Protein AF-T1GV47-F1 (afdb_monomer_lite)

Radius of gyration: 23.03 Å; chains: 1; bounding box: 62×72×61 Å

Organism: Megaselia scalaris (NCBI:txid36166)

InterPro domains:
  IPR012981 PIH1, N-terminal [PF08190] (51-205)
  IPR050734 PIH1 family, Kintoun subfamily [PTHR22997] (17-201)

Structure (mmCIF, N/CA/C/O backbone):
data_AF-T1GV47-F1
#
_entry.id   AF-T1GV47-F1
#
loop_
_atom_site.group_PDB
_atom_site.id
_atom_site.type_symbol
_atom_site.label_atom_id
_atom_site.label_alt_id
_atom_site.label_comp_id
_atom_site.label_asym_id
_atom_site.label_entity_id
_atom_site.label_seq_id
_atom_site.pdbx_PDB_ins_code
_atom_site.Cartn_x
_atom_site.Cartn_y
_atom_site.Cartn_z
_atom_site.occupancy
_atom_site.B_iso_or_equiv
_atom_site.auth_seq_id
_atom_site.auth_comp_id
_atom_site.auth_asym_id
_atom_site.auth_atom_id
_atom_site.pdbx_PDB_model_num
ATOM 1 N N . MET A 1 1 ? -17.193 53.916 -23.478 1.00 38.97 1 MET A N 1
ATOM 2 C CA . MET A 1 1 ? -17.727 52.745 -24.204 1.00 38.97 1 MET A CA 1
ATOM 3 C C . MET A 1 1 ? -17.657 51.547 -23.276 1.00 38.97 1 MET A C 1
ATOM 5 O O . MET A 1 1 ? -16.617 50.916 -23.172 1.00 38.97 1 MET A O 1
ATOM 9 N N . SER A 1 2 ? -18.742 51.300 -22.544 1.00 37.06 2 SER A N 1
ATOM 10 C CA . SER A 1 2 ? -18.899 50.119 -21.696 1.00 37.06 2 SER A CA 1
ATOM 11 C C . SER A 1 2 ? -19.444 48.967 -22.535 1.00 37.06 2 SER A C 1
ATOM 13 O O . SER A 1 2 ? -20.451 49.135 -23.223 1.00 37.06 2 SER A O 1
ATOM 15 N N . ARG A 1 3 ? -18.804 47.800 -22.465 1.00 31.83 3 ARG A N 1
ATOM 16 C CA . ARG A 1 3 ? -19.384 46.507 -22.847 1.00 31.83 3 ARG A CA 1
ATOM 17 C C . ARG A 1 3 ? -19.024 45.468 -21.793 1.00 31.83 3 ARG A C 1
ATOM 19 O O . ARG A 1 3 ? -18.041 45.598 -21.078 1.00 31.83 3 ARG A O 1
ATOM 26 N N . ASN A 1 4 ? -19.926 44.513 -21.673 1.00 28.98 4 ASN A N 1
ATOM 27 C CA . ASN A 1 4 ? -20.330 43.809 -20.471 1.00 28.98 4 ASN A CA 1
ATOM 28 C C . ASN A 1 4 ? -20.150 42.291 -20.684 1.00 28.98 4 ASN A C 1
ATOM 30 O O . ASN A 1 4 ? -20.270 41.843 -21.822 1.00 28.98 4 ASN A O 1
ATOM 34 N N . LYS A 1 5 ? -20.023 41.552 -19.570 1.00 36.69 5 LYS A N 1
ATOM 35 C CA . LYS A 1 5 ? -20.315 40.113 -19.350 1.00 36.69 5 LYS A CA 1
ATOM 36 C C . LYS A 1 5 ? -19.391 39.047 -19.967 1.00 36.69 5 LYS A C 1
ATOM 38 O O . LYS A 1 5 ? -19.412 38.832 -21.173 1.00 36.69 5 LYS A O 1
ATOM 43 N N . HIS A 1 6 ? -18.778 38.238 -19.097 1.00 31.30 6 HIS A N 1
ATOM 44 C CA . HIS A 1 6 ? -19.190 36.838 -18.902 1.00 31.30 6 HIS A CA 1
ATOM 45 C C . HIS A 1 6 ? -18.974 36.416 -17.439 1.00 31.30 6 HIS A C 1
ATOM 47 O O . HIS A 1 6 ? -17.922 36.653 -16.851 1.00 31.30 6 HIS A O 1
ATOM 53 N N . SER A 1 7 ? -20.049 35.885 -16.865 1.00 33.94 7 SER A N 1
ATOM 54 C CA . SER A 1 7 ? -20.177 35.193 -15.586 1.00 33.94 7 SER A CA 1
ATOM 55 C C . SER A 1 7 ? -19.752 33.722 -15.708 1.00 33.94 7 SER A C 1
ATOM 57 O O . SER A 1 7 ? -19.562 33.244 -16.820 1.00 33.94 7 SER A O 1
ATOM 59 N N . GLU A 1 8 ? -19.740 33.027 -14.559 1.00 29.84 8 GLU A N 1
ATOM 60 C CA . GLU A 1 8 ? -19.654 31.560 -14.370 1.00 29.84 8 GLU A CA 1
ATOM 61 C C . GLU A 1 8 ? -18.211 31.002 -14.353 1.00 29.84 8 GLU A C 1
ATOM 63 O O . GLU A 1 8 ? -17.376 31.375 -15.158 1.00 29.84 8 GLU A O 1
ATOM 68 N N . ASN A 1 9 ? -17.792 30.123 -13.440 1.00 32.44 9 ASN A N 1
ATOM 69 C CA . ASN A 1 9 ? -18.556 29.234 -12.576 1.00 32.44 9 ASN A CA 1
ATOM 70 C C . ASN A 1 9 ? -17.723 28.864 -11.333 1.00 32.44 9 ASN A C 1
ATOM 72 O O . ASN A 1 9 ? -16.606 28.356 -11.441 1.00 32.44 9 ASN A O 1
ATOM 76 N N . GLN A 1 10 ? -18.275 29.115 -10.145 1.00 42.09 10 GLN A N 1
ATOM 77 C CA . GLN A 1 10 ? -17.785 28.559 -8.886 1.00 42.09 10 GLN A CA 1
ATOM 78 C C . GLN A 1 10 ? -18.092 27.056 -8.885 1.00 42.09 10 GLN A C 1
ATOM 80 O O . GLN A 1 10 ? -19.230 26.669 -8.633 1.00 42.09 10 GLN A O 1
ATOM 85 N N . SER A 1 11 ? -17.105 26.196 -9.151 1.00 32.91 11 SER A N 1
ATOM 86 C CA . SER A 1 11 ? -17.268 24.763 -8.880 1.00 32.91 11 SER A CA 1
ATOM 87 C C . SER A 1 11 ? -16.851 24.476 -7.438 1.00 32.91 11 SER A C 1
ATOM 89 O O . SER A 1 11 ? -15.679 24.435 -7.066 1.00 32.91 11 SER A O 1
ATOM 91 N N . ARG A 1 12 ? -17.878 24.360 -6.594 1.00 33.12 12 ARG A N 1
ATOM 92 C CA . ARG A 1 12 ? -17.811 23.781 -5.256 1.00 33.12 12 ARG A CA 1
ATOM 93 C C . ARG A 1 12 ? -17.311 22.343 -5.386 1.00 33.12 12 ARG A C 1
ATOM 95 O O . ARG A 1 12 ? -18.068 21.465 -5.785 1.00 33.12 12 ARG A O 1
ATOM 102 N N . HIS A 1 13 ? -16.058 22.093 -5.032 1.00 31.62 13 HIS A N 1
ATOM 103 C CA . HIS A 1 13 ? -15.650 20.747 -4.656 1.00 31.62 13 HIS A CA 1
ATOM 104 C C . HIS A 1 13 ? -16.135 20.505 -3.226 1.00 31.62 13 HIS A C 1
ATOM 106 O O . HIS A 1 13 ? -15.488 20.901 -2.256 1.00 31.62 13 HIS A O 1
ATOM 112 N N . GLU A 1 14 ? -17.309 19.886 -3.101 1.00 32.12 14 GLU A N 1
ATOM 113 C CA . GLU A 1 14 ? -17.726 19.218 -1.870 1.00 32.12 14 GLU A CA 1
ATOM 114 C C . GLU A 1 14 ? -16.746 18.070 -1.617 1.00 32.12 14 GLU A C 1
ATOM 116 O O . GLU A 1 14 ? -16.865 16.963 -2.136 1.00 32.12 14 GLU A O 1
ATOM 121 N N . SER A 1 15 ? -15.699 18.396 -0.862 1.00 35.19 15 SER A N 1
ATOM 122 C CA . SER A 1 15 ? -14.862 17.435 -0.163 1.00 35.19 15 SER A CA 1
ATOM 123 C C . SER A 1 15 ? -15.801 16.532 0.628 1.00 35.19 15 SER A C 1
ATOM 125 O O . SER A 1 15 ? -16.550 17.038 1.466 1.00 35.19 15 SER A O 1
ATOM 127 N N . ALA A 1 16 ? -15.803 15.230 0.333 1.00 38.19 16 ALA A N 1
ATOM 128 C CA . ALA A 1 16 ? -16.470 14.237 1.160 1.00 38.19 16 ALA A CA 1
ATOM 129 C C . ALA A 1 16 ? -15.890 14.382 2.570 1.00 38.19 16 ALA A C 1
ATOM 131 O O . ALA A 1 16 ? -14.762 13.973 2.863 1.00 38.19 16 ALA A O 1
ATOM 132 N N . LYS A 1 17 ? -16.629 15.113 3.402 1.00 35.06 17 LYS A N 1
ATOM 133 C CA . LYS A 1 17 ? -16.285 15.431 4.772 1.00 35.06 17 LYS A CA 1
ATOM 134 C C . LYS A 1 17 ? -16.362 14.101 5.501 1.00 35.06 17 LYS A C 1
ATOM 136 O O . LYS A 1 17 ? -17.441 13.656 5.854 1.00 35.06 17 LYS A O 1
ATOM 141 N N . SER A 1 18 ? -15.217 13.445 5.671 1.00 45.09 18 SER A N 1
ATOM 142 C CA . SER A 1 18 ? -15.045 12.453 6.722 1.00 45.09 18 SER A CA 1
ATOM 143 C C . SER A 1 18 ? -15.454 13.159 8.009 1.00 45.09 18 SER A C 1
ATOM 145 O O . SER A 1 18 ? -14.720 14.041 8.468 1.00 45.09 18 SER A O 1
ATOM 147 N N . GLU A 1 19 ? -16.668 12.892 8.481 1.00 50.50 19 GLU A N 1
ATOM 148 C CA . GLU A 1 19 ? -17.175 13.426 9.734 1.00 50.50 19 GLU A CA 1
ATOM 149 C C . GLU A 1 19 ? -16.166 13.001 10.800 1.00 50.50 19 GLU A C 1
ATOM 151 O O . GLU A 1 19 ? -15.955 11.812 11.038 1.00 50.50 19 GLU A O 1
ATOM 156 N N . GLU A 1 20 ? -15.412 13.966 11.334 1.00 50.69 20 GLU A N 1
ATOM 157 C CA . GLU A 1 20 ? -14.576 13.705 12.497 1.00 50.69 20 GLU A CA 1
ATOM 158 C C . GLU A 1 20 ? -15.543 13.218 13.574 1.00 50.69 20 GLU A C 1
ATOM 160 O O . GLU A 1 20 ? -16.419 13.973 13.988 1.00 50.69 20 GLU A O 1
ATOM 165 N N . ILE A 1 21 ? -15.439 11.941 13.950 1.00 56.69 21 ILE A N 1
ATOM 166 C CA . ILE A 1 21 ? -16.279 11.343 14.984 1.00 56.69 21 ILE A CA 1
ATOM 167 C C . ILE A 1 21 ? -15.936 12.066 16.288 1.00 56.69 21 ILE A C 1
ATOM 169 O O . ILE A 1 21 ? -14.947 11.757 16.954 1.00 56.69 21 ILE A O 1
ATOM 173 N N . THR A 1 22 ? -16.713 13.091 16.620 1.00 64.69 22 THR A N 1
ATOM 174 C CA . THR A 1 22 ? -16.595 13.820 17.877 1.00 64.69 22 THR A CA 1
ATOM 175 C C . THR A 1 22 ? -17.443 13.098 18.906 1.00 64.69 22 THR A C 1
ATOM 177 O O . THR A 1 22 ? -18.624 13.396 19.046 1.00 64.69 22 THR A O 1
ATOM 180 N N . ILE A 1 23 ? -16.845 12.130 19.601 1.00 77.12 23 ILE A N 1
ATOM 181 C CA . ILE A 1 23 ? -17.508 11.439 20.709 1.00 77.12 23 ILE A CA 1
ATOM 182 C C . ILE A 1 23 ? -17.686 12.451 21.842 1.00 77.12 23 ILE A C 1
ATOM 184 O O . ILE A 1 23 ? -16.710 12.953 22.408 1.00 77.12 23 ILE A O 1
ATOM 188 N N . THR A 1 24 ? -18.933 12.782 22.149 1.00 84.19 24 THR A N 1
ATOM 189 C CA . THR A 1 24 ? -19.278 13.625 23.292 1.00 84.19 24 THR A CA 1
ATOM 190 C C . THR A 1 24 ? -19.008 12.876 24.595 1.00 84.19 24 THR A C 1
ATOM 192 O O . THR A 1 24 ? -19.024 11.646 24.653 1.00 84.19 24 THR A O 1
ATOM 195 N N . GLN A 1 25 ? -18.779 13.614 25.681 1.00 83.12 25 GLN A N 1
ATOM 196 C CA . GLN A 1 25 ? -18.536 13.001 26.987 1.00 83.12 25 GLN A CA 1
ATOM 197 C C . GLN A 1 25 ? -19.707 12.103 27.430 1.00 83.12 25 GLN A C 1
ATOM 199 O O . GLN A 1 25 ? -19.479 11.024 27.968 1.00 83.12 25 GLN A O 1
ATOM 204 N N . SER A 1 26 ? -20.948 12.494 27.125 1.00 83.00 26 SER A N 1
ATOM 205 C CA . SER A 1 26 ? -22.137 11.683 27.403 1.00 83.00 26 SER A CA 1
ATOM 206 C C . SER A 1 26 ? -22.178 10.379 26.603 1.00 83.00 26 SER A C 1
ATOM 208 O O . SER A 1 26 ? -22.540 9.345 27.157 1.00 83.00 26 SER A O 1
ATOM 210 N N . GLU A 1 27 ? -21.788 10.397 25.325 1.00 82.38 27 GLU A N 1
ATOM 211 C CA . GLU A 1 27 ? -21.709 9.178 24.505 1.00 82.38 27 GLU A CA 1
ATOM 212 C C . GLU A 1 27 ? -20.614 8.246 25.020 1.00 82.38 27 GLU A C 1
ATOM 214 O O . GLU A 1 27 ? -20.820 7.038 25.108 1.00 82.38 27 GLU A O 1
ATOM 219 N N . PHE A 1 28 ? -19.471 8.803 25.428 1.00 85.56 28 PHE A N 1
ATOM 220 C CA . PHE A 1 28 ? -18.396 8.023 26.031 1.00 85.56 28 PHE A CA 1
ATOM 221 C C . PHE A 1 28 ? -18.848 7.341 27.328 1.00 85.56 28 PHE A C 1
ATOM 223 O O . PHE A 1 28 ? -18.643 6.142 27.496 1.00 85.56 28 PHE A O 1
ATOM 230 N N . GLU A 1 29 ? -19.516 8.072 28.221 1.00 86.12 29 GLU A N 1
ATOM 231 C CA . GLU A 1 29 ? -20.051 7.527 29.475 1.00 86.12 29 GLU A CA 1
ATOM 232 C C . GLU A 1 29 ? -21.126 6.457 29.226 1.00 86.12 29 GLU A C 1
ATOM 234 O O . GLU A 1 29 ? -21.198 5.455 29.944 1.00 86.12 29 GLU A O 1
ATOM 239 N N . GLN A 1 30 ? -21.945 6.628 28.186 1.00 86.06 30 GLN A N 1
ATOM 240 C CA . GLN A 1 30 ? -22.946 5.643 27.786 1.00 86.06 30 GLN A CA 1
ATOM 241 C C . GLN A 1 30 ? -22.302 4.364 27.237 1.00 86.06 30 GLN A C 1
ATOM 243 O O . GLN A 1 30 ? -22.709 3.269 27.631 1.00 86.06 30 GLN A O 1
ATOM 248 N N . ILE A 1 31 ? -21.270 4.490 26.395 1.00 84.06 31 ILE A N 1
ATOM 249 C CA . ILE A 1 31 ? -20.465 3.362 25.909 1.00 84.06 31 ILE A CA 1
ATOM 250 C C . ILE A 1 31 ? -19.796 2.657 27.094 1.00 84.06 31 ILE A C 1
ATOM 252 O O . ILE A 1 31 ? -19.914 1.442 27.234 1.00 84.06 31 ILE A O 1
ATOM 256 N N . GLU A 1 32 ? -19.167 3.401 28.006 1.00 85.38 32 GLU A N 1
ATOM 257 C CA . GLU A 1 32 ? -18.520 2.842 29.198 1.00 85.38 32 GLU A CA 1
ATOM 258 C C . GLU A 1 32 ? -19.517 2.076 30.080 1.00 85.38 32 GLU A C 1
ATOM 260 O O . GLU A 1 32 ? -19.203 1.013 30.620 1.00 85.38 32 GLU A O 1
ATOM 265 N N . LYS A 1 33 ? -20.745 2.585 30.212 1.00 87.38 33 LYS A N 1
ATOM 266 C CA . LYS A 1 33 ? -21.818 1.916 30.952 1.00 87.38 33 LYS A CA 1
ATOM 267 C C . LYS A 1 33 ? -22.315 0.657 30.239 1.00 87.38 33 LYS A C 1
ATOM 269 O O . LYS A 1 33 ? -22.547 -0.346 30.912 1.00 87.38 33 LYS A O 1
ATOM 274 N N . ALA A 1 34 ? -22.446 0.675 28.913 1.00 83.56 34 ALA A N 1
ATOM 275 C CA . ALA A 1 34 ? -22.809 -0.505 28.124 1.00 83.56 34 ALA A CA 1
ATOM 276 C C . ALA A 1 34 ? -21.748 -1.609 28.261 1.00 83.56 34 ALA A C 1
ATOM 278 O O . ALA A 1 34 ? -22.083 -2.751 28.566 1.00 83.56 34 ALA A O 1
ATOM 279 N N . PHE A 1 35 ? -20.464 -1.247 28.207 1.00 82.69 35 PHE A N 1
ATOM 280 C CA . PHE A 1 35 ? -19.340 -2.149 28.477 1.00 82.69 35 PHE A CA 1
ATOM 281 C C . PHE A 1 35 ? -19.205 -2.574 29.944 1.00 82.69 35 PHE A C 1
ATOM 283 O O . PHE A 1 35 ? -18.295 -3.330 30.256 1.00 82.69 35 PHE A O 1
ATOM 290 N N . LYS A 1 36 ? -20.069 -2.141 30.869 1.00 87.94 36 LYS A N 1
ATOM 291 C CA . LYS A 1 36 ? -20.161 -2.717 32.227 1.00 87.94 36 LYS A CA 1
ATOM 292 C C . LYS A 1 36 ? -21.238 -3.796 32.326 1.00 87.94 36 LYS A C 1
ATOM 294 O O . LYS A 1 36 ? -21.211 -4.560 33.285 1.00 87.94 36 LYS A O 1
ATOM 299 N N . ASN A 1 37 ? -22.146 -3.883 31.353 1.00 91.00 37 ASN A N 1
ATOM 300 C CA . ASN A 1 37 ? -23.141 -4.945 31.279 1.00 91.00 37 ASN A CA 1
ATOM 301 C C . ASN A 1 37 ? -22.514 -6.204 30.658 1.00 91.00 37 ASN A C 1
ATOM 303 O O . ASN A 1 37 ? -22.065 -6.184 29.513 1.00 91.00 37 ASN A O 1
ATOM 307 N N . ASP A 1 38 ? -22.487 -7.300 31.414 1.00 86.31 38 ASP A N 1
ATOM 308 C CA . ASP A 1 38 ? -21.874 -8.557 30.980 1.00 86.31 38 ASP A CA 1
ATOM 309 C C . ASP A 1 38 ? -22.629 -9.231 29.823 1.00 86.31 38 ASP A C 1
ATOM 311 O O . ASP A 1 38 ? -21.999 -9.884 28.994 1.00 86.31 38 ASP A O 1
ATOM 315 N N . GLU A 1 39 ? -23.943 -9.017 29.699 1.00 86.06 39 GLU A N 1
ATOM 316 C CA . GLU A 1 39 ? -24.733 -9.492 28.555 1.00 86.06 39 GLU A CA 1
ATOM 317 C C . GLU A 1 39 ? -24.352 -8.744 27.272 1.00 86.06 39 GLU A C 1
ATOM 319 O O . GLU A 1 39 ? -24.115 -9.369 26.240 1.00 86.06 39 GLU A O 1
ATOM 324 N N . PHE A 1 40 ? -24.202 -7.415 27.353 1.00 87.62 40 PHE A N 1
ATOM 325 C CA . PHE A 1 40 ? -23.757 -6.599 26.221 1.00 87.62 40 PHE A CA 1
ATOM 326 C C . PHE A 1 40 ? -22.333 -6.959 25.801 1.00 87.62 40 PHE A C 1
ATOM 328 O O . PHE A 1 40 ? -22.079 -7.125 24.613 1.00 87.62 40 PHE A O 1
ATOM 335 N N . LYS A 1 41 ? -21.409 -7.126 26.760 1.00 86.12 41 LYS A N 1
ATOM 336 C CA . LYS A 1 41 ? -20.047 -7.591 26.458 1.00 86.12 41 LYS A CA 1
ATOM 337 C C . LYS A 1 41 ? -20.084 -8.917 25.723 1.00 86.12 41 LYS A C 1
ATOM 339 O O . LYS A 1 41 ? -19.425 -9.041 24.703 1.00 86.12 41 LYS A O 1
ATOM 344 N N . LYS A 1 42 ? -20.829 -9.893 26.249 1.00 89.19 42 LYS A N 1
ATOM 345 C CA . LYS A 1 42 ? -20.901 -11.224 25.657 1.00 89.19 42 LYS A CA 1
ATOM 346 C C . LYS A 1 42 ? -21.429 -11.150 24.228 1.00 89.19 42 LYS A C 1
ATOM 348 O O . LYS A 1 42 ? -20.750 -11.615 23.331 1.00 89.19 42 LYS A O 1
ATOM 353 N N . LEU A 1 43 ? -22.558 -10.475 24.011 1.00 86.44 43 LEU A N 1
ATOM 354 C CA . LEU A 1 43 ? -23.128 -10.306 22.675 1.00 86.44 43 LEU A CA 1
ATOM 355 C C . LEU A 1 43 ? -22.170 -9.574 21.720 1.00 86.44 43 LEU A C 1
ATOM 357 O O . LEU A 1 43 ? -22.055 -9.939 20.556 1.00 86.44 43 LEU A O 1
ATOM 361 N N . PHE A 1 44 ? -21.466 -8.553 22.211 1.00 86.81 44 PHE A N 1
ATOM 362 C CA . PHE A 1 44 ? -20.472 -7.819 21.431 1.00 86.81 44 PHE A CA 1
ATOM 363 C C . PHE A 1 44 ? -19.268 -8.694 21.059 1.00 86.81 44 PHE A C 1
ATOM 365 O O . PHE A 1 44 ? -18.805 -8.630 19.925 1.00 86.81 44 PHE A O 1
ATOM 372 N N . PHE A 1 45 ? -18.771 -9.519 21.985 1.00 85.06 45 PHE A N 1
ATOM 373 C CA . PHE A 1 45 ? -17.695 -10.471 21.708 1.00 85.06 45 PHE A CA 1
ATOM 374 C C . PHE A 1 45 ? -18.144 -11.560 20.740 1.00 85.06 45 PHE A C 1
ATOM 376 O O . PHE A 1 45 ? -17.440 -11.783 19.764 1.00 85.06 45 PHE A O 1
ATOM 383 N N . ASP A 1 46 ? -19.322 -12.149 20.952 1.00 83.44 46 ASP A N 1
ATOM 384 C CA . ASP A 1 46 ? -19.902 -13.156 20.060 1.00 83.44 46 ASP A CA 1
ATOM 385 C C . ASP A 1 46 ? -20.021 -12.588 18.627 1.00 83.44 46 ASP A C 1
ATOM 387 O O . ASP A 1 46 ? -19.591 -13.227 17.672 1.00 83.44 46 ASP A O 1
ATOM 391 N N . TYR A 1 47 ? -20.484 -11.340 18.472 1.00 80.31 47 TYR A N 1
ATOM 392 C CA . TYR A 1 47 ? -20.535 -10.639 17.179 1.00 80.31 47 TYR A CA 1
ATOM 393 C C . TYR A 1 47 ? -19.146 -10.366 16.579 1.00 80.31 47 TYR A C 1
ATOM 395 O O . TYR A 1 47 ? -18.926 -10.547 15.381 1.00 80.31 47 TYR A O 1
ATOM 403 N N . CYS A 1 48 ? -18.183 -9.915 17.391 1.00 79.25 48 CYS A N 1
ATOM 404 C CA . CYS A 1 48 ? -16.812 -9.707 16.926 1.00 79.25 48 CYS A CA 1
ATOM 405 C C . CYS A 1 48 ? -16.157 -11.015 16.469 1.00 79.25 48 CYS A C 1
ATOM 407 O O . CYS A 1 48 ? -15.441 -11.002 15.470 1.00 79.25 48 CYS A O 1
ATOM 409 N N . GLU A 1 49 ? -16.394 -12.116 17.178 1.00 81.31 49 GLU A N 1
ATOM 410 C CA . GLU A 1 49 ? -15.922 -13.449 16.805 1.00 81.31 49 GLU A CA 1
ATOM 411 C C . GLU A 1 49 ? -16.601 -13.930 15.521 1.00 81.31 49 GLU A C 1
ATOM 413 O O . GLU A 1 49 ? -15.913 -14.399 14.619 1.00 81.31 49 GLU A O 1
ATOM 418 N N . GLU A 1 50 ? -17.912 -13.721 15.382 1.00 78.12 50 GLU A N 1
ATOM 419 C CA . GLU A 1 50 ? -18.676 -14.090 14.187 1.00 78.12 50 GLU A CA 1
ATOM 420 C C . GLU A 1 50 ? -18.161 -13.385 12.923 1.00 78.12 50 GLU A C 1
ATOM 422 O O . GLU A 1 50 ? -18.023 -14.024 11.880 1.00 78.12 50 GLU A O 1
ATOM 427 N N . ILE A 1 51 ? -17.818 -12.094 13.009 1.00 73.50 51 ILE A N 1
ATOM 428 C CA . ILE A 1 51 ? -17.252 -11.335 11.877 1.00 73.50 51 ILE A CA 1
ATOM 429 C C . ILE A 1 51 ? -15.798 -11.718 11.593 1.00 73.50 51 ILE A C 1
ATOM 431 O O . ILE A 1 51 ? -15.342 -11.642 10.451 1.00 73.50 51 ILE A O 1
ATOM 435 N N . GLN A 1 52 ? -15.035 -12.068 12.627 1.00 70.50 52 GLN A N 1
ATOM 436 C CA . GLN A 1 52 ? -13.635 -12.461 12.468 1.00 70.50 52 GLN A CA 1
ATOM 437 C C . GLN A 1 52 ? -13.477 -13.912 12.009 1.00 70.50 52 GLN A C 1
ATOM 439 O O . GLN A 1 52 ? -12.373 -14.287 11.602 1.00 70.50 52 GLN A O 1
ATOM 444 N N . ASP A 1 53 ? -14.547 -14.712 12.045 1.00 80.44 53 ASP A N 1
ATOM 445 C CA . ASP A 1 53 ? -14.528 -16.092 11.584 1.00 80.44 53 ASP A CA 1
ATOM 446 C C . ASP A 1 53 ? -14.248 -16.148 10.067 1.00 80.44 53 ASP A C 1
ATOM 448 O O . ASP A 1 53 ? -15.034 -15.642 9.254 1.00 80.44 53 ASP A O 1
ATOM 452 N N . PRO A 1 54 ? -13.128 -16.766 9.646 1.00 79.44 54 PRO A N 1
ATOM 453 C CA . PRO A 1 54 ? -12.790 -16.895 8.236 1.00 79.44 54 PRO A CA 1
ATOM 454 C C . PRO A 1 54 ? -13.828 -17.682 7.426 1.00 79.44 54 PRO A C 1
ATOM 456 O O . PRO A 1 54 ? -13.895 -17.482 6.214 1.00 79.44 54 PRO A O 1
ATOM 459 N N . GLU A 1 55 ? -14.618 -18.570 8.034 1.00 82.81 55 GLU A N 1
ATOM 460 C CA . GLU A 1 55 ? -15.675 -19.301 7.325 1.00 82.81 55 GLU A CA 1
ATOM 461 C C . GLU A 1 55 ? -16.878 -18.400 7.026 1.00 82.81 55 GLU A C 1
ATOM 463 O O . GLU A 1 55 ? -17.328 -18.353 5.881 1.00 82.81 55 GLU A O 1
ATOM 468 N N . ASN A 1 56 ? -17.328 -17.597 7.995 1.00 79.06 56 ASN A N 1
ATOM 469 C CA . ASN A 1 56 ? -18.408 -16.627 7.777 1.00 79.06 56 ASN A CA 1
ATOM 470 C C . ASN A 1 56 ? -18.015 -15.573 6.745 1.00 79.06 56 ASN A C 1
ATOM 472 O O . ASN A 1 56 ? -18.803 -15.227 5.864 1.00 79.06 56 ASN A O 1
ATOM 476 N N . ARG A 1 57 ? -16.761 -15.116 6.798 1.00 76.94 57 ARG A N 1
ATOM 477 C CA . ARG A 1 57 ? -16.222 -14.192 5.804 1.00 76.94 57 ARG A CA 1
ATOM 478 C C . ARG A 1 57 ? -16.284 -14.769 4.390 1.00 76.94 57 ARG A C 1
ATOM 480 O O . ARG A 1 57 ? -16.714 -14.077 3.477 1.00 76.94 57 ARG A O 1
ATOM 487 N N . LYS A 1 58 ? -15.898 -16.036 4.200 1.00 82.56 58 LYS A N 1
ATOM 488 C CA . LYS A 1 58 ? -15.973 -16.693 2.883 1.00 82.56 58 LYS A CA 1
ATOM 489 C C . LYS A 1 58 ? -17.404 -16.807 2.376 1.00 82.56 58 LYS A C 1
ATOM 491 O O . LYS A 1 58 ? -17.619 -16.627 1.184 1.00 82.56 58 LYS A O 1
ATOM 496 N N . ILE A 1 59 ? -18.357 -17.122 3.254 1.00 83.25 59 ILE A N 1
ATOM 497 C CA . ILE A 1 59 ? -19.778 -17.193 2.887 1.00 83.25 59 ILE A CA 1
ATOM 498 C C . ILE A 1 59 ? -20.246 -15.818 2.408 1.00 83.25 59 ILE A C 1
ATOM 500 O O . ILE A 1 59 ? -20.785 -15.702 1.313 1.00 83.25 59 ILE A O 1
ATOM 504 N N . TYR A 1 60 ? -19.941 -14.769 3.170 1.00 77.31 60 TYR A N 1
ATOM 505 C CA . TYR A 1 60 ? -20.267 -13.395 2.800 1.00 77.31 60 TYR A CA 1
ATOM 506 C C . TYR A 1 60 ? -19.621 -12.965 1.471 1.00 77.31 60 TYR A C 1
ATOM 508 O O . TYR A 1 60 ? -20.288 -12.398 0.607 1.00 77.31 60 TYR A O 1
ATOM 516 N N . GLU A 1 61 ? -18.337 -13.276 1.262 1.00 81.12 61 GLU A N 1
ATOM 517 C CA . GLU A 1 61 ? -17.648 -13.025 -0.010 1.00 81.12 61 GLU A CA 1
ATOM 518 C C . GLU A 1 61 ? -18.343 -13.753 -1.175 1.00 81.12 61 GLU A C 1
ATOM 520 O O . GLU A 1 61 ? -18.551 -13.165 -2.235 1.00 81.12 61 GLU A O 1
ATOM 525 N N . GLN A 1 62 ? -18.745 -15.014 -0.986 1.00 81.19 62 GLN A N 1
ATOM 526 C CA . GLN A 1 62 ? -19.462 -15.792 -2.003 1.00 81.19 62 GLN A CA 1
ATOM 527 C C . GLN A 1 62 ? -20.836 -15.204 -2.326 1.00 81.19 62 GLN A C 1
ATOM 529 O O . GLN A 1 62 ? -21.206 -15.140 -3.499 1.00 81.19 62 GLN A O 1
ATOM 534 N N . GLU A 1 63 ? -21.576 -14.755 -1.314 1.00 82.75 63 GLU A N 1
ATOM 535 C CA . GLU A 1 63 ? -22.875 -14.105 -1.497 1.00 82.75 63 GLU A CA 1
ATOM 536 C C . GLU A 1 63 ? -22.740 -12.804 -2.293 1.00 82.75 63 GLU A C 1
ATOM 538 O O . GLU A 1 63 ? -23.513 -12.582 -3.226 1.00 82.75 63 GLU A O 1
ATOM 543 N N . ILE A 1 64 ? -21.727 -11.979 -2.004 1.00 79.31 64 ILE A N 1
ATOM 544 C CA . ILE A 1 64 ? -21.477 -10.759 -2.787 1.00 79.31 6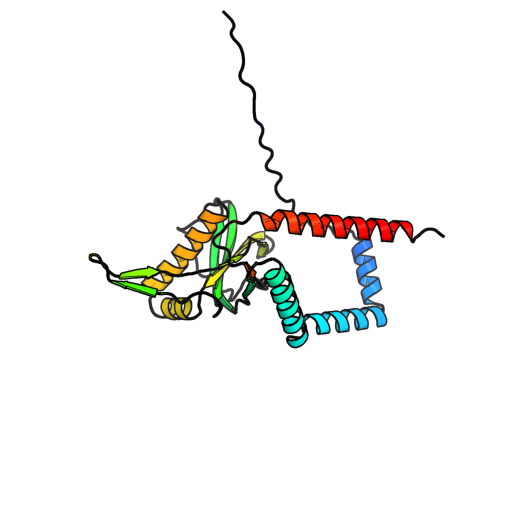4 ILE A CA 1
ATOM 545 C C . ILE A 1 64 ? -21.102 -11.093 -4.227 1.00 79.31 64 ILE A C 1
ATOM 547 O O . ILE A 1 64 ? -21.658 -10.491 -5.144 1.00 79.31 64 ILE A O 1
ATOM 551 N N . ILE A 1 65 ? -20.191 -12.047 -4.440 1.00 80.44 65 ILE A N 1
ATOM 552 C CA . ILE A 1 65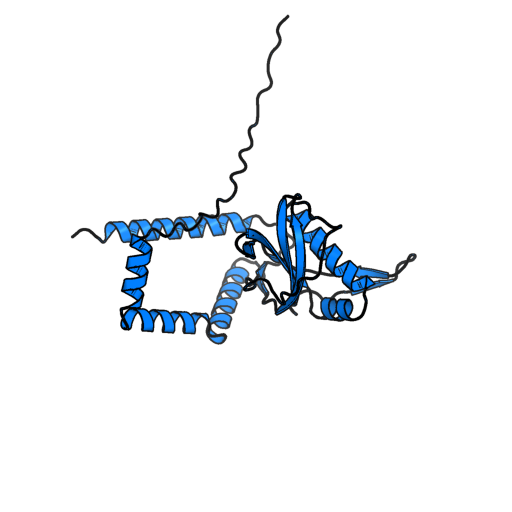 ? -19.789 -12.456 -5.793 1.00 80.44 65 ILE A CA 1
ATOM 553 C C . ILE A 1 65 ? -21.016 -12.897 -6.589 1.00 80.44 65 ILE A C 1
ATOM 555 O O . ILE A 1 65 ? -21.185 -12.482 -7.731 1.00 80.44 65 ILE A O 1
ATOM 559 N N . GLN A 1 66 ? -21.892 -13.700 -5.985 1.00 80.50 66 GLN A N 1
ATOM 560 C CA . GLN A 1 66 ? -23.112 -14.170 -6.632 1.00 80.50 66 GLN A CA 1
ATOM 561 C C . GLN A 1 66 ? -24.054 -13.009 -6.988 1.00 80.50 66 GLN A C 1
ATOM 563 O O . GLN A 1 66 ? -24.532 -12.937 -8.119 1.00 80.50 66 GLN A O 1
ATOM 568 N N . LEU A 1 67 ? -24.294 -12.083 -6.056 1.00 79.06 67 LEU A N 1
ATOM 569 C CA . LEU A 1 67 ? -25.181 -10.933 -6.271 1.00 79.06 67 LEU A CA 1
ATOM 570 C C . LEU A 1 67 ? -24.654 -9.966 -7.337 1.00 79.06 67 LEU A C 1
ATOM 572 O O . LEU A 1 67 ? -25.430 -9.431 -8.130 1.00 79.06 67 LEU A O 1
ATOM 576 N N . GLU A 1 68 ? -23.347 -9.724 -7.374 1.00 76.88 68 GLU A N 1
ATOM 577 C CA . GLU A 1 68 ? -22.734 -8.847 -8.374 1.00 76.88 68 GLU A CA 1
ATOM 578 C C . GLU A 1 68 ? -22.635 -9.547 -9.739 1.00 76.88 68 GLU A C 1
ATOM 580 O O . GLU A 1 68 ? -22.918 -8.923 -10.764 1.00 76.88 68 GLU A O 1
ATOM 585 N N . ALA A 1 69 ? -22.402 -10.864 -9.768 1.00 79.75 69 ALA A N 1
ATOM 586 C CA . ALA A 1 69 ? -22.463 -11.661 -10.994 1.00 79.75 69 ALA A CA 1
ATOM 587 C C . ALA A 1 69 ? -23.874 -11.678 -11.604 1.00 79.75 69 ALA A C 1
ATOM 589 O O . ALA A 1 69 ? -24.023 -11.589 -12.823 1.00 79.75 69 ALA A O 1
ATOM 590 N N . GLU A 1 70 ? -24.927 -11.719 -10.779 1.00 81.75 70 GLU A N 1
ATOM 591 C CA . GLU A 1 70 ? -26.318 -11.550 -11.230 1.00 81.75 70 GLU A CA 1
ATOM 592 C C . GLU A 1 70 ? -26.569 -10.178 -11.873 1.00 81.75 70 GLU A C 1
ATOM 594 O O . GLU A 1 70 ? -27.433 -10.043 -12.742 1.00 81.75 70 GLU A O 1
ATOM 599 N N . ARG A 1 71 ? -25.784 -9.167 -11.489 1.00 78.19 71 ARG A N 1
ATOM 600 C CA . ARG A 1 71 ? -25.786 -7.822 -12.084 1.00 78.19 71 ARG A CA 1
ATOM 601 C C . ARG A 1 71 ? -24.838 -7.693 -13.281 1.00 78.19 71 ARG A C 1
ATOM 603 O O . ARG A 1 71 ? -24.806 -6.634 -13.900 1.00 78.19 71 ARG A O 1
ATOM 610 N N . GLY A 1 72 ? -24.127 -8.764 -13.640 1.00 75.94 72 GLY A N 1
ATOM 611 C CA . GLY A 1 72 ? -23.187 -8.819 -14.761 1.00 75.94 72 GLY A CA 1
ATOM 612 C C . GLY A 1 72 ? -21.762 -8.366 -14.434 1.00 75.94 72 GLY A C 1
ATOM 613 O O . GLY A 1 72 ? -20.948 -8.303 -15.351 1.00 75.94 72 GLY A O 1
ATOM 614 N N . VAL A 1 73 ? -21.460 -8.094 -13.163 1.00 72.88 73 VAL A N 1
ATOM 615 C CA . VAL A 1 73 ? -20.161 -7.596 -12.697 1.00 72.88 73 VAL A CA 1
ATOM 616 C C . VAL A 1 73 ? -19.354 -8.754 -12.112 1.00 72.88 73 VAL A C 1
ATOM 618 O O . VAL A 1 73 ? -19.823 -9.433 -11.199 1.00 72.88 73 VAL A O 1
ATOM 621 N N . ASP A 1 74 ? -18.125 -8.967 -12.588 1.00 74.00 74 ASP A N 1
ATOM 622 C CA . ASP A 1 74 ? -17.206 -9.913 -11.945 1.00 74.00 74 ASP A CA 1
ATOM 623 C C . ASP A 1 74 ? -16.472 -9.230 -10.787 1.00 74.00 74 ASP A C 1
ATOM 625 O O . ASP A 1 74 ? -15.898 -8.148 -10.944 1.00 74.00 74 ASP A O 1
ATOM 629 N N . VAL A 1 75 ? -16.503 -9.857 -9.612 1.00 75.06 75 VAL A N 1
ATOM 630 C CA . VAL A 1 75 ? -15.955 -9.302 -8.376 1.00 75.06 75 VAL A CA 1
ATOM 631 C C . VAL A 1 75 ? -14.898 -10.228 -7.812 1.00 75.06 75 VAL A C 1
ATOM 633 O O . VAL A 1 75 ? -15.144 -11.385 -7.482 1.00 75.06 75 VAL A O 1
ATOM 636 N N . THR A 1 76 ? -13.705 -9.680 -7.619 1.00 78.81 76 THR A N 1
ATOM 637 C CA . THR A 1 76 ? -12.607 -10.361 -6.944 1.00 78.81 76 THR A CA 1
ATOM 638 C C . THR A 1 76 ? -12.209 -9.598 -5.689 1.00 78.81 76 THR A C 1
ATOM 640 O O . THR A 1 76 ? -11.698 -8.479 -5.744 1.00 78.81 76 THR A O 1
ATOM 643 N N . PHE A 1 77 ? -12.387 -10.241 -4.537 1.00 79.81 77 PHE A N 1
ATOM 644 C CA . PHE A 1 77 ? -11.926 -9.726 -3.251 1.00 79.81 77 PHE A CA 1
ATOM 645 C C . PHE A 1 77 ? -10.417 -9.868 -3.100 1.00 79.81 77 PHE A C 1
ATOM 647 O O . PHE A 1 77 ? -9.888 -10.975 -3.155 1.00 79.81 77 PHE A O 1
ATOM 654 N N . ILE A 1 78 ? -9.702 -8.777 -2.872 1.00 81.44 78 ILE A N 1
ATOM 655 C CA . ILE A 1 78 ? -8.259 -8.772 -2.645 1.00 81.44 78 ILE A CA 1
ATOM 656 C C . ILE A 1 78 ? -8.004 -8.609 -1.157 1.00 81.44 78 ILE A C 1
ATOM 658 O O . ILE A 1 78 ? -8.369 -7.594 -0.566 1.00 81.44 78 ILE A O 1
ATOM 662 N N . ASN A 1 79 ? -7.292 -9.591 -0.605 1.00 84.25 79 ASN A N 1
ATOM 663 C CA . ASN A 1 79 ? -6.857 -9.654 0.783 1.00 84.25 79 ASN A CA 1
ATOM 664 C C . ASN A 1 79 ? -5.339 -9.475 0.854 1.00 84.25 79 ASN A C 1
ATOM 666 O O . ASN A 1 79 ? -4.603 -10.451 0.699 1.00 84.25 79 ASN A O 1
ATOM 670 N N . PRO A 1 80 ? -4.838 -8.234 1.007 1.00 86.81 80 PRO A N 1
ATOM 671 C CA . PRO A 1 80 ? -3.418 -7.964 0.865 1.00 86.81 80 PRO A CA 1
ATOM 672 C C . PRO A 1 80 ? -2.641 -8.351 2.118 1.00 86.81 80 PRO A C 1
ATOM 674 O O . PRO A 1 80 ? -2.969 -7.952 3.235 1.00 86.81 80 PRO A O 1
ATOM 677 N N . GLU A 1 81 ? -1.540 -9.058 1.917 1.00 89.50 81 GLU A N 1
ATOM 678 C CA . GLU A 1 81 ? -0.546 -9.301 2.947 1.00 89.50 81 GLU A CA 1
ATOM 679 C C . GLU A 1 81 ? 0.478 -8.151 3.001 1.00 89.50 81 GLU A C 1
ATOM 681 O O . GLU A 1 81 ? 0.854 -7.590 1.964 1.00 89.50 81 GLU A O 1
ATOM 686 N N . PRO A 1 82 ? 1.015 -7.824 4.187 1.00 90.19 82 PRO A N 1
ATOM 687 C CA . PRO A 1 82 ? 2.086 -6.844 4.323 1.00 90.19 82 PRO A CA 1
ATOM 688 C C . PRO A 1 82 ? 3.349 -7.183 3.514 1.00 90.19 82 PRO A C 1
ATOM 690 O O . PRO A 1 82 ? 3.869 -8.299 3.590 1.00 90.19 82 PRO A O 1
ATOM 693 N N . GLY A 1 83 ? 3.880 -6.192 2.791 1.00 89.94 83 GLY A N 1
ATOM 694 C CA . GLY A 1 83 ? 5.209 -6.229 2.171 1.00 89.94 83 GLY A CA 1
ATOM 695 C C . GLY A 1 83 ? 6.182 -5.285 2.881 1.00 89.94 83 GLY A C 1
ATOM 696 O O . GLY A 1 83 ? 6.921 -5.694 3.776 1.00 89.94 83 GLY A O 1
ATOM 697 N N . PHE A 1 84 ? 6.191 -4.008 2.494 1.00 92.12 84 PHE A N 1
ATOM 698 C CA . PHE A 1 84 ? 6.996 -2.967 3.143 1.00 92.12 84 PHE A CA 1
ATOM 699 C C . PHE A 1 84 ? 6.320 -1.596 3.067 1.00 92.12 84 PHE A C 1
ATOM 701 O O . PHE A 1 84 ? 5.423 -1.376 2.260 1.00 92.12 84 PHE A O 1
ATOM 708 N N . VAL A 1 85 ? 6.767 -0.649 3.894 1.00 94.31 85 VAL A N 1
ATOM 709 C CA . VAL A 1 85 ? 6.171 0.692 3.965 1.00 94.31 85 VAL A CA 1
ATOM 710 C C . VAL A 1 85 ? 7.174 1.755 3.545 1.00 94.31 85 VAL A C 1
ATOM 712 O O . VAL A 1 85 ? 8.333 1.747 3.969 1.00 94.31 85 VAL A O 1
ATOM 715 N N . LEU A 1 86 ? 6.710 2.713 2.753 1.00 95.75 86 LEU A N 1
ATOM 716 C CA . LEU A 1 86 ? 7.434 3.935 2.422 1.00 95.75 86 LEU A CA 1
ATOM 717 C C . LEU A 1 86 ? 6.859 5.106 3.213 1.00 95.75 86 LEU A C 1
ATOM 719 O O . LEU A 1 86 ? 5.663 5.159 3.485 1.00 95.75 86 LEU A O 1
ATOM 723 N N . LYS A 1 87 ? 7.712 6.062 3.564 1.00 95.50 87 LYS A N 1
ATOM 724 C CA . LYS A 1 87 ? 7.338 7.341 4.163 1.00 95.50 87 LYS A CA 1
ATOM 725 C C . LYS A 1 87 ? 7.772 8.460 3.225 1.00 95.50 87 LYS A C 1
ATOM 727 O O . LYS A 1 87 ? 8.928 8.488 2.803 1.00 95.50 87 LYS A O 1
ATOM 732 N N . THR A 1 88 ? 6.860 9.377 2.929 1.00 96.06 88 THR A N 1
ATOM 733 C CA . THR A 1 88 ? 7.142 10.621 2.202 1.00 96.06 88 THR A CA 1
ATOM 734 C C . THR A 1 88 ? 6.175 11.724 2.660 1.00 96.06 88 THR A C 1
ATOM 736 O O . THR A 1 88 ? 5.596 11.635 3.748 1.00 96.06 88 THR A O 1
ATOM 739 N N . SER A 1 89 ? 6.031 12.791 1.883 1.00 94.94 89 SER A N 1
ATOM 740 C CA . SER A 1 89 ? 5.037 13.838 2.077 1.00 94.94 89 SER A CA 1
ATOM 741 C C . SER A 1 89 ? 4.214 14.041 0.813 1.00 94.94 89 SER A C 1
ATOM 743 O O . SER A 1 89 ? 4.697 13.811 -0.297 1.00 94.94 89 SER A O 1
ATOM 745 N N . VAL A 1 90 ? 2.972 14.473 0.999 1.00 93.88 90 VAL A N 1
ATOM 746 C CA . VAL A 1 90 ? 2.061 14.865 -0.071 1.00 93.88 90 VAL A CA 1
ATOM 747 C C . VAL A 1 90 ? 1.860 16.377 -0.051 1.00 93.88 90 VAL A C 1
ATOM 749 O O . VAL A 1 90 ? 1.724 16.987 1.018 1.00 93.88 90 VAL A O 1
ATOM 752 N N . ASP A 1 91 ? 1.919 16.973 -1.240 1.00 91.25 91 ASP A N 1
ATOM 753 C CA . ASP A 1 91 ? 1.811 18.408 -1.515 1.00 91.25 91 ASP A CA 1
ATOM 754 C C . ASP A 1 91 ? 2.731 19.272 -0.627 1.00 91.25 91 ASP A C 1
ATOM 756 O O . ASP A 1 91 ? 2.423 20.414 -0.295 1.00 91.25 91 ASP A O 1
ATOM 760 N N . GLY A 1 92 ? 3.869 18.702 -0.208 1.00 86.12 92 GLY A N 1
ATOM 761 C CA . GLY A 1 92 ? 4.877 19.347 0.639 1.00 86.12 92 GLY A CA 1
ATOM 762 C C . GLY A 1 92 ? 4.439 19.652 2.077 1.00 86.12 92 GLY A C 1
ATOM 763 O O . GLY A 1 92 ? 5.177 20.323 2.795 1.00 86.12 92 GLY A O 1
ATOM 764 N N . ALA A 1 93 ? 3.263 19.186 2.510 1.00 86.94 93 ALA A N 1
ATOM 765 C CA . ALA A 1 93 ? 2.668 19.587 3.786 1.00 86.94 93 ALA A CA 1
ATOM 766 C C . ALA A 1 93 ? 2.362 18.408 4.714 1.00 86.94 93 ALA A C 1
ATOM 768 O O . ALA A 1 93 ? 2.698 18.441 5.897 1.00 86.94 93 ALA A O 1
ATOM 769 N N . THR A 1 94 ? 1.718 17.362 4.194 1.00 91.25 94 THR A N 1
ATOM 770 C CA . THR A 1 94 ? 1.216 16.260 5.027 1.00 91.25 94 THR A CA 1
ATOM 771 C C . THR A 1 94 ? 2.125 15.053 4.887 1.00 91.25 94 THR A C 1
ATOM 773 O O . THR A 1 94 ? 2.397 14.607 3.776 1.00 91.25 94 THR A O 1
ATOM 776 N N . THR A 1 95 ? 2.589 14.490 6.005 1.00 93.94 95 THR A N 1
ATOM 777 C CA . THR A 1 95 ? 3.315 13.211 5.972 1.00 93.94 95 THR A CA 1
ATOM 778 C C . THR A 1 95 ? 2.384 12.126 5.443 1.00 93.94 95 THR A C 1
ATOM 780 O O . THR A 1 95 ? 1.244 12.016 5.895 1.00 93.94 95 THR A O 1
ATOM 783 N N . CYS A 1 96 ? 2.863 11.296 4.524 1.00 94.94 96 CYS A N 1
ATOM 784 C CA . CYS A 1 96 ? 2.128 10.127 4.071 1.00 94.94 96 CYS A CA 1
ATOM 785 C C . CYS A 1 96 ? 2.963 8.848 4.152 1.00 94.94 96 CYS A C 1
ATOM 787 O O . CYS A 1 96 ? 4.196 8.857 4.071 1.00 94.94 96 CYS A O 1
ATOM 789 N N . PHE A 1 97 ? 2.251 7.746 4.342 1.00 95.62 97 PHE A N 1
ATOM 790 C CA . PHE A 1 97 ? 2.763 6.391 4.323 1.00 95.62 97 PHE A CA 1
ATOM 791 C C . PHE A 1 97 ? 2.171 5.662 3.128 1.00 95.62 97 PHE A C 1
ATOM 793 O O . PHE A 1 97 ? 0.988 5.806 2.830 1.00 95.62 97 PHE A O 1
ATOM 800 N N . ILE A 1 98 ? 3.002 4.888 2.445 1.00 95.94 98 ILE A N 1
ATOM 801 C CA . ILE A 1 98 ? 2.577 4.063 1.322 1.00 95.94 98 ILE A CA 1
ATOM 802 C C . ILE A 1 98 ? 2.882 2.626 1.699 1.00 95.94 98 ILE A C 1
ATOM 804 O O . ILE A 1 98 ? 4.046 2.239 1.825 1.00 95.94 98 ILE A O 1
ATOM 808 N N . ASN A 1 99 ? 1.828 1.863 1.924 1.00 94.44 99 ASN A N 1
ATOM 809 C CA . ASN A 1 99 ? 1.884 0.443 2.171 1.00 94.44 99 ASN A CA 1
ATOM 810 C C . ASN A 1 99 ? 2.018 -0.282 0.829 1.00 94.44 99 ASN A C 1
ATOM 812 O O . ASN A 1 99 ? 1.106 -0.258 0.005 1.00 94.44 99 ASN A O 1
ATOM 816 N N . ILE A 1 100 ? 3.159 -0.934 0.623 1.00 94.44 100 ILE A N 1
ATOM 817 C CA . ILE A 1 100 ? 3.388 -1.840 -0.498 1.00 94.44 100 ILE A CA 1
ATOM 818 C C . ILE A 1 100 ? 3.019 -3.240 -0.015 1.00 94.44 100 ILE A C 1
ATOM 820 O O . ILE A 1 100 ? 3.751 -3.851 0.770 1.00 94.44 100 ILE A O 1
ATOM 824 N N . ALA A 1 101 ? 1.851 -3.710 -0.435 1.00 92.00 101 ALA A N 1
ATOM 825 C CA . ALA A 1 101 ? 1.273 -4.987 -0.037 1.00 92.00 101 ALA A CA 1
ATOM 826 C C . ALA A 1 101 ? 1.338 -6.010 -1.178 1.00 92.00 101 ALA A C 1
ATOM 828 O O . ALA A 1 101 ? 1.649 -5.669 -2.324 1.00 92.00 101 ALA A O 1
ATOM 829 N N . LYS A 1 102 ? 1.042 -7.272 -0.865 1.00 93.12 102 LYS A N 1
ATOM 830 C CA . LYS A 1 102 ? 1.054 -8.378 -1.827 1.00 93.12 102 LYS A CA 1
ATOM 831 C C . LYS A 1 102 ? -0.245 -9.181 -1.794 1.00 93.12 102 LYS A C 1
ATOM 833 O O . LYS A 1 102 ? -0.765 -9.452 -0.720 1.00 93.12 102 LYS A O 1
ATOM 838 N N . CYS A 1 103 ? -0.754 -9.577 -2.954 1.00 91.06 103 CYS A N 1
ATOM 839 C CA . CYS A 1 103 ? -1.886 -10.495 -3.081 1.00 91.06 103 CYS A CA 1
ATOM 840 C C . CYS A 1 103 ? -1.745 -11.306 -4.373 1.00 91.06 103 CYS A C 1
ATOM 842 O O . CYS A 1 103 ? -1.438 -10.751 -5.426 1.00 91.06 103 CYS A O 1
ATOM 844 N N . ASP A 1 104 ? -1.934 -12.619 -4.288 1.00 92.62 104 ASP A N 1
ATOM 845 C CA . ASP A 1 104 ? -1.824 -13.564 -5.408 1.00 92.62 104 ASP A CA 1
ATOM 846 C C . ASP A 1 104 ? -2.925 -13.394 -6.468 1.00 92.62 104 ASP A C 1
ATOM 848 O O . ASP A 1 104 ? -2.749 -13.822 -7.605 1.00 92.62 104 ASP A O 1
ATOM 852 N N . LYS A 1 105 ? -4.014 -12.702 -6.120 1.00 88.25 105 LYS A N 1
ATOM 853 C CA . LYS A 1 105 ? -5.093 -12.315 -7.041 1.00 88.25 105 LYS A CA 1
ATOM 854 C C . LYS A 1 105 ? -4.714 -11.174 -7.999 1.00 88.25 105 LYS A C 1
ATOM 856 O O . LYS A 1 105 ? -5.441 -10.918 -8.951 1.00 88.25 105 LYS A O 1
ATOM 861 N N . ILE A 1 106 ? -3.593 -10.479 -7.771 1.00 88.75 106 ILE A N 1
ATOM 862 C CA . ILE A 1 106 ? -3.062 -9.478 -8.713 1.00 88.75 106 ILE A CA 1
ATOM 863 C C . ILE A 1 106 ? -2.323 -10.184 -9.853 1.00 88.75 106 ILE A C 1
ATOM 865 O O . ILE A 1 106 ? -1.596 -11.143 -9.621 1.00 88.75 106 ILE A O 1
ATOM 869 N N . GLU A 1 107 ? -2.431 -9.686 -11.083 1.00 89.69 107 GLU A N 1
ATOM 870 C CA . GLU A 1 107 ? -1.683 -10.251 -12.208 1.00 89.69 107 GLU A CA 1
ATOM 871 C C . GLU A 1 107 ? -0.154 -10.211 -11.972 1.00 89.69 107 GLU A C 1
ATOM 873 O O . GLU A 1 107 ? 0.415 -9.246 -11.448 1.00 89.69 107 GLU A O 1
ATOM 878 N N . LYS A 1 108 ? 0.533 -11.290 -12.368 1.00 93.31 108 LYS A N 1
ATOM 879 C CA . LYS A 1 108 ? 1.985 -11.437 -12.211 1.00 93.31 108 LYS A CA 1
ATOM 880 C C . LYS A 1 108 ? 2.759 -10.367 -12.987 1.00 93.31 108 LYS A C 1
ATOM 882 O O . LYS A 1 108 ? 2.380 -10.025 -14.107 1.00 93.31 108 LYS A O 1
ATOM 887 N N . PRO A 1 109 ? 3.909 -9.897 -12.466 1.00 92.19 109 PRO A N 1
ATOM 888 C CA . PRO A 1 109 ? 4.784 -9.037 -13.245 1.00 92.19 109 PRO A CA 1
ATOM 889 C C . PRO A 1 109 ? 5.312 -9.800 -14.462 1.00 92.19 109 PRO A C 1
ATOM 891 O O . PRO A 1 109 ? 5.741 -10.952 -14.363 1.00 92.19 109 PRO A O 1
ATOM 894 N N . SER A 1 110 ? 5.337 -9.138 -15.609 1.00 92.19 110 SER A N 1
ATOM 895 C CA . SER A 1 110 ? 5.883 -9.689 -16.846 1.00 92.19 110 SER A CA 1
ATOM 896 C C . SER A 1 110 ? 6.922 -8.746 -17.430 1.00 92.19 110 SER A C 1
ATOM 898 O O . SER A 1 110 ? 6.991 -7.564 -17.089 1.00 92.19 110 SER A O 1
ATOM 900 N N . ASN A 1 111 ? 7.788 -9.271 -18.290 1.00 89.25 111 ASN A N 1
ATOM 901 C CA . ASN A 1 111 ? 8.751 -8.453 -19.004 1.00 89.25 111 ASN A CA 1
ATOM 902 C C . ASN A 1 111 ? 8.863 -8.868 -20.464 1.00 89.25 111 ASN A C 1
ATOM 904 O O . ASN A 1 111 ? 8.635 -10.021 -20.825 1.00 89.25 111 ASN A O 1
ATOM 908 N N . GLN A 1 112 ? 9.212 -7.896 -21.296 1.00 90.44 112 GLN A N 1
ATOM 909 C CA . GLN A 1 112 ? 9.455 -8.082 -22.717 1.00 90.44 112 GLN A CA 1
ATOM 910 C C . GLN A 1 112 ? 10.792 -7.449 -23.083 1.00 90.44 112 GLN A C 1
ATOM 912 O O . GLN A 1 112 ? 11.089 -6.314 -22.698 1.00 90.44 112 GLN A O 1
ATOM 917 N N . VAL A 1 113 ? 11.594 -8.177 -23.857 1.00 88.69 113 VAL A N 1
ATOM 918 C CA . VAL A 1 113 ? 12.815 -7.638 -24.456 1.00 88.69 113 VAL A CA 1
ATOM 919 C C . VAL A 1 113 ? 12.410 -6.759 -25.637 1.00 88.69 113 VAL A C 1
ATOM 921 O O . VAL A 1 113 ? 11.723 -7.218 -26.547 1.00 88.69 113 VAL A O 1
ATOM 924 N N . LYS A 1 114 ? 12.825 -5.494 -25.620 1.00 87.12 114 LYS A N 1
ATOM 925 C CA . LYS A 1 114 ? 12.697 -4.559 -26.744 1.00 87.12 114 LYS A CA 1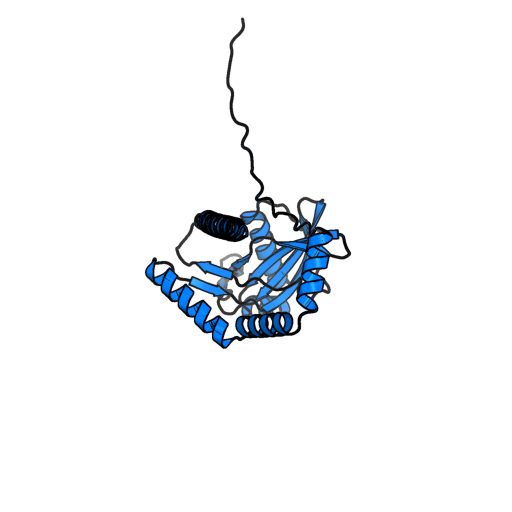
ATOM 926 C C . LYS A 1 114 ? 14.085 -4.098 -27.188 1.00 87.12 114 LYS A C 1
ATOM 928 O O . LYS A 1 114 ? 15.062 -4.259 -26.459 1.00 87.12 114 LYS A O 1
ATOM 933 N N . ASP A 1 115 ? 14.165 -3.456 -28.351 1.00 80.00 115 ASP A N 1
ATOM 934 C CA . ASP A 1 115 ? 15.425 -3.055 -29.008 1.00 80.00 115 ASP A CA 1
ATOM 935 C C . ASP A 1 115 ? 16.382 -2.215 -28.134 1.00 80.00 115 ASP A C 1
ATOM 937 O O . ASP A 1 115 ? 17.572 -2.126 -28.423 1.00 80.00 115 ASP A O 1
ATOM 941 N N . LYS A 1 116 ? 15.880 -1.587 -27.057 1.00 78.50 116 LYS A N 1
ATOM 942 C CA . LYS A 1 116 ? 16.653 -0.754 -26.115 1.00 78.50 116 LYS A CA 1
ATOM 943 C C . LYS A 1 116 ? 16.632 -1.244 -24.662 1.00 78.50 116 LYS A C 1
ATOM 945 O O . LYS A 1 116 ? 16.884 -0.458 -23.752 1.00 78.50 116 LYS A O 1
ATOM 950 N N . GLY A 1 117 ? 16.350 -2.523 -24.431 1.00 83.62 117 GLY A N 1
ATOM 951 C CA . GLY A 1 117 ? 16.426 -3.139 -23.106 1.00 83.62 117 GLY A CA 1
ATOM 952 C C . GLY A 1 117 ? 15.149 -3.862 -22.699 1.00 83.62 117 GLY A C 1
ATOM 953 O O . GLY A 1 117 ? 14.323 -4.237 -23.528 1.00 83.62 117 GLY A O 1
ATOM 954 N N . LEU A 1 118 ? 15.009 -4.089 -21.398 1.00 85.12 118 LEU A N 1
ATOM 955 C CA . LEU A 1 118 ? 13.918 -4.869 -20.830 1.00 85.12 118 LEU A CA 1
ATOM 956 C C . LEU A 1 118 ? 12.797 -3.936 -20.357 1.00 85.12 118 LEU A C 1
ATOM 958 O O . LEU A 1 118 ? 13.042 -3.031 -19.560 1.00 85.12 118 LEU A O 1
ATOM 962 N N . VAL A 1 119 ? 11.577 -4.150 -20.847 1.00 87.56 119 VAL A N 1
ATOM 963 C CA . VAL A 1 119 ? 10.382 -3.414 -20.412 1.00 87.56 119 VAL A CA 1
ATOM 964 C C . VAL A 1 119 ? 9.589 -4.292 -19.461 1.00 87.56 119 VAL A C 1
ATOM 966 O O . VAL A 1 119 ? 9.222 -5.406 -19.827 1.00 87.56 119 VAL A O 1
ATOM 969 N N . TRP A 1 120 ? 9.319 -3.782 -18.263 1.00 88.44 120 TRP A N 1
ATOM 970 C CA . TRP A 1 120 ? 8.501 -4.451 -17.257 1.00 88.44 120 TRP A CA 1
ATOM 971 C C . TRP A 1 120 ? 7.052 -3.964 -17.317 1.00 88.44 120 TRP A C 1
ATOM 973 O O . TRP A 1 120 ? 6.798 -2.772 -17.476 1.00 88.44 120 TRP A O 1
ATOM 983 N N . SER A 1 121 ? 6.116 -4.895 -17.159 1.00 91.44 121 SER A N 1
ATOM 984 C CA . SER A 1 121 ? 4.731 -4.632 -16.779 1.00 91.44 121 SER A CA 1
ATOM 985 C C . SER A 1 121 ? 4.556 -5.108 -15.342 1.00 91.44 121 SER A C 1
ATOM 987 O O . SER A 1 121 ? 4.824 -6.273 -15.044 1.00 91.44 121 SER A O 1
ATOM 989 N N . ILE A 1 122 ? 4.161 -4.204 -14.446 1.00 92.00 122 ILE A N 1
ATOM 990 C CA . ILE A 1 122 ? 3.939 -4.501 -13.027 1.00 92.00 122 ILE A CA 1
ATOM 991 C C . ILE A 1 122 ? 2.499 -4.103 -12.683 1.00 92.00 122 ILE A C 1
ATOM 993 O O . ILE A 1 122 ? 2.259 -2.944 -12.332 1.00 92.00 122 ILE A O 1
ATOM 997 N N . PRO A 1 123 ? 1.540 -5.035 -12.822 1.00 92.69 123 PRO A N 1
ATOM 998 C CA . PRO A 1 123 ? 0.150 -4.810 -12.447 1.00 92.69 123 PRO A CA 1
ATOM 999 C C . PRO A 1 123 ? 0.008 -4.527 -10.948 1.00 92.69 123 PRO A C 1
ATOM 1001 O O . PRO A 1 123 ? 0.775 -5.041 -10.128 1.00 92.69 123 PRO A O 1
ATOM 1004 N N . TYR A 1 124 ? -0.980 -3.708 -10.593 1.00 93.25 124 TYR A N 1
ATOM 1005 C CA . TYR A 1 124 ? -1.287 -3.368 -9.208 1.00 93.25 124 TYR A CA 1
ATOM 1006 C C . TYR A 1 124 ? -2.773 -3.077 -9.018 1.00 93.25 124 TYR A C 1
ATOM 1008 O O . TYR A 1 124 ? -3.477 -2.715 -9.959 1.00 93.25 124 TYR A O 1
ATOM 1016 N N . SER A 1 125 ? -3.214 -3.164 -7.768 1.00 89.88 125 SER A N 1
ATOM 1017 C CA . SER A 1 125 ? -4.462 -2.576 -7.285 1.00 89.88 125 SER A CA 1
ATOM 1018 C C . SER A 1 125 ? -4.147 -1.539 -6.212 1.00 89.88 125 SER A C 1
ATOM 1020 O O . SER A 1 125 ? -3.088 -1.588 -5.584 1.00 89.88 125 SER A O 1
ATOM 1022 N N . GLN A 1 126 ? -5.037 -0.576 -6.004 1.00 89.12 126 GLN A N 1
ATOM 1023 C CA . GLN A 1 126 ? -4.852 0.455 -4.989 1.00 89.12 126 GLN A CA 1
ATOM 1024 C C . GLN A 1 126 ? -6.156 0.770 -4.268 1.00 89.12 126 GLN A C 1
ATOM 1026 O O . GLN A 1 126 ? -7.231 0.773 -4.868 1.00 89.12 126 GLN A O 1
ATOM 1031 N N . SER A 1 127 ? -6.046 1.084 -2.981 1.00 85.69 127 SER A N 1
ATOM 1032 C CA . SER A 1 127 ? -7.183 1.518 -2.175 1.00 85.69 127 SER A CA 1
ATOM 1033 C C . SER A 1 127 ? -7.350 3.037 -2.220 1.00 85.69 127 SER A C 1
ATOM 1035 O O . SER A 1 127 ? -6.361 3.760 -2.377 1.00 85.69 127 SER A O 1
ATOM 1037 N N . PRO A 1 128 ? -8.555 3.565 -1.947 1.00 88.25 128 PRO A N 1
ATOM 1038 C CA . PRO A 1 128 ? -8.709 4.969 -1.588 1.00 88.25 128 PRO A CA 1
ATOM 1039 C C . PRO A 1 128 ? -7.791 5.354 -0.410 1.00 88.25 128 PRO A C 1
ATOM 1041 O O . PRO A 1 128 ? -7.536 4.515 0.467 1.00 88.25 128 PRO A O 1
ATOM 1044 N N . PRO A 1 129 ? -7.307 6.608 -0.353 1.00 90.00 129 PRO A N 1
ATOM 1045 C CA . PRO A 1 129 ? -6.457 7.073 0.731 1.00 90.00 129 PRO A CA 1
ATOM 1046 C C . PRO A 1 129 ? -7.205 7.087 2.058 1.00 90.00 129 PRO A C 1
ATOM 1048 O O . PRO A 1 129 ? -8.386 7.439 2.130 1.00 90.00 129 PRO A O 1
ATOM 1051 N N . ARG A 1 130 ? -6.488 6.785 3.138 1.00 88.00 130 ARG A N 1
ATOM 1052 C CA . ARG A 1 130 ? -7.006 6.858 4.508 1.00 88.00 130 ARG A CA 1
ATOM 1053 C C . ARG A 1 130 ? -6.304 7.945 5.298 1.00 88.00 130 ARG A C 1
ATOM 1055 O O . ARG A 1 130 ? -5.114 8.181 5.123 1.00 88.00 130 ARG A O 1
ATOM 1062 N N . ARG A 1 131 ? -7.046 8.596 6.191 1.00 89.62 131 ARG A N 1
ATOM 1063 C CA . ARG A 1 131 ? -6.486 9.507 7.196 1.00 89.62 131 ARG A CA 1
ATOM 1064 C C . ARG A 1 131 ? -6.131 8.705 8.438 1.00 89.62 131 ARG A C 1
ATOM 1066 O O . ARG A 1 131 ? -6.923 7.873 8.863 1.00 89.62 131 ARG A O 1
ATOM 1073 N N . ASP A 1 132 ? -4.972 8.988 9.007 1.00 89.25 132 ASP A N 1
ATOM 1074 C CA . ASP A 1 132 ? -4.437 8.287 10.171 1.00 89.25 132 ASP A CA 1
ATOM 1075 C C . ASP A 1 132 ? -3.574 9.253 11.007 1.00 89.25 132 ASP A C 1
ATOM 1077 O O . ASP A 1 132 ? -3.324 10.394 10.607 1.00 89.25 132 ASP A O 1
ATOM 1081 N N . TYR A 1 133 ? -3.094 8.817 12.165 1.00 87.06 133 TYR A N 1
ATOM 1082 C CA . TYR A 1 133 ? -2.162 9.533 13.018 1.00 87.06 133 TYR A CA 1
ATOM 1083 C C . TYR A 1 133 ? -0.840 8.771 13.156 1.00 87.06 133 TYR A C 1
ATOM 1085 O O . TYR A 1 133 ? -0.774 7.565 13.398 1.00 87.06 133 TYR A O 1
ATOM 1093 N N . HIS A 1 134 ? 0.268 9.493 13.048 1.00 84.00 134 HIS A N 1
ATOM 1094 C CA . HIS A 1 134 ? 1.599 8.999 13.380 1.00 84.00 134 HIS A CA 1
ATOM 1095 C C . HIS A 1 134 ? 2.260 9.998 14.319 1.00 84.00 134 HIS A C 1
ATOM 1097 O O . HIS A 1 134 ? 2.337 11.180 13.999 1.00 84.00 134 HIS A O 1
ATOM 1103 N N . ASP A 1 135 ? 2.680 9.539 15.498 1.00 84.75 135 ASP A N 1
ATOM 1104 C CA . ASP A 1 135 ? 3.272 10.382 16.543 1.00 84.75 135 ASP A CA 1
ATOM 1105 C C . ASP A 1 135 ? 2.430 11.635 16.857 1.00 84.75 135 ASP A C 1
ATOM 1107 O O . ASP A 1 135 ? 2.939 12.747 16.979 1.00 84.75 135 ASP A O 1
ATOM 1111 N N . LYS A 1 136 ? 1.106 11.441 16.984 1.00 82.19 136 LYS A N 1
ATOM 1112 C CA . LYS A 1 136 ? 0.092 12.490 17.233 1.00 82.19 136 LYS A CA 1
ATOM 1113 C C . LYS A 1 136 ? -0.067 13.522 16.106 1.00 82.19 136 LYS A C 1
ATOM 1115 O O . LYS A 1 136 ? -0.795 14.496 16.276 1.00 82.19 136 LYS A O 1
ATOM 1120 N N . GLN A 1 137 ? 0.558 13.311 14.949 1.00 86.69 137 GLN A N 1
ATOM 1121 C CA . GLN A 1 137 ? 0.391 14.147 13.761 1.00 86.69 137 GLN A CA 1
ATOM 1122 C C . GLN A 1 137 ? -0.501 13.452 12.734 1.00 86.69 137 GLN A C 1
ATOM 1124 O O . GLN A 1 137 ? -0.362 12.250 12.502 1.00 86.69 137 GLN A O 1
ATOM 1129 N N . LYS A 1 138 ? -1.404 14.213 12.105 1.00 90.19 138 LYS A N 1
ATOM 1130 C CA . LYS A 1 138 ? -2.245 13.717 11.008 1.00 90.19 138 LYS A CA 1
ATOM 1131 C C . LYS A 1 138 ? -1.355 13.290 9.834 1.00 90.19 138 LYS A C 1
ATOM 1133 O O . LYS A 1 138 ? -0.437 14.014 9.447 1.00 90.19 138 LYS A O 1
ATOM 1138 N N . CYS A 1 139 ? -1.639 12.129 9.264 1.00 92.50 139 CYS A N 1
ATOM 1139 C CA . CYS A 1 139 ? -0.960 11.581 8.098 1.00 92.50 139 CYS A CA 1
ATOM 1140 C C . CYS A 1 139 ? -1.959 10.910 7.148 1.00 92.50 139 CYS A C 1
ATOM 1142 O O . CYS A 1 139 ? -3.105 10.641 7.514 1.00 92.50 139 CYS A O 1
ATOM 1144 N N . LEU A 1 140 ? -1.524 10.675 5.912 1.00 93.12 140 LEU A N 1
ATOM 1145 C CA . LEU A 1 140 ? -2.285 9.916 4.920 1.00 93.12 140 LEU A CA 1
ATOM 1146 C C . LEU A 1 140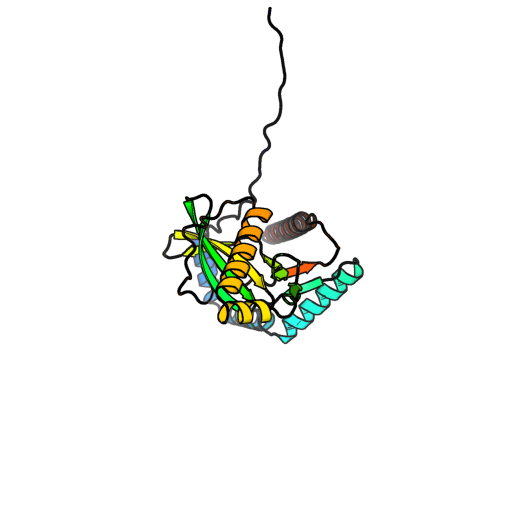 ? -1.646 8.551 4.690 1.00 93.12 140 LEU A C 1
ATOM 1148 O O . LEU A 1 140 ? -0.423 8.438 4.678 1.00 93.12 140 LEU A O 1
ATOM 1152 N N . VAL A 1 141 ? -2.467 7.530 4.490 1.00 92.88 141 VAL A N 1
ATOM 1153 C CA . VAL A 1 141 ? -2.035 6.165 4.193 1.00 92.88 141 VAL A CA 1
ATOM 1154 C C . VAL A 1 141 ? -2.599 5.762 2.840 1.00 92.88 141 VAL A C 1
ATOM 1156 O O . VAL A 1 141 ? -3.806 5.865 2.614 1.00 92.88 141 VAL A O 1
ATOM 1159 N N . TYR A 1 142 ? -1.718 5.325 1.951 1.00 93.81 142 TYR A N 1
ATOM 1160 C CA . TYR A 1 142 ? -2.054 4.767 0.647 1.00 93.81 142 TYR A CA 1
ATOM 1161 C C . TYR A 1 142 ? -1.681 3.289 0.638 1.00 93.81 142 TYR A C 1
ATOM 1163 O O . TYR A 1 142 ? -0.563 2.958 1.030 1.00 93.81 142 TYR A O 1
ATOM 1171 N N . ASP A 1 143 ? -2.566 2.423 0.154 1.00 92.12 143 ASP A N 1
ATOM 1172 C CA . ASP A 1 143 ? -2.229 1.019 -0.077 1.00 92.12 143 ASP A CA 1
ATOM 1173 C C . ASP A 1 143 ? -2.103 0.762 -1.571 1.00 92.12 143 ASP A C 1
ATOM 1175 O O . ASP A 1 143 ? -3.024 1.053 -2.337 1.00 92.12 143 ASP A O 1
ATOM 1179 N N . VAL A 1 144 ? -0.969 0.188 -1.966 1.00 93.62 144 VAL A N 1
ATOM 1180 C CA . VAL A 1 144 ? -0.733 -0.317 -3.318 1.00 93.62 144 VAL A CA 1
ATOM 1181 C C . VAL A 1 144 ? -0.368 -1.790 -3.207 1.00 93.62 144 VAL A C 1
ATOM 1183 O O . VAL A 1 144 ? 0.588 -2.165 -2.525 1.00 93.62 144 VAL A O 1
ATOM 1186 N N . VAL A 1 145 ? -1.164 -2.628 -3.857 1.00 93.62 145 VAL A N 1
ATOM 1187 C CA . VAL A 1 145 ? -1.092 -4.085 -3.783 1.00 93.62 145 VAL A CA 1
ATOM 1188 C C . VAL A 1 145 ? -0.536 -4.621 -5.091 1.00 93.62 145 VAL A C 1
ATOM 1190 O O . VAL A 1 145 ? -1.084 -4.351 -6.158 1.00 93.62 145 VAL A O 1
ATOM 1193 N N . PHE A 1 146 ? 0.529 -5.408 -5.002 1.00 94.56 146 PHE A N 1
ATOM 1194 C CA . PHE A 1 146 ? 1.169 -6.067 -6.137 1.00 94.56 146 PHE A CA 1
ATOM 1195 C C . PHE A 1 146 ? 1.037 -7.587 -6.036 1.00 94.56 146 PHE A C 1
ATOM 1197 O O . PHE A 1 146 ? 0.704 -8.127 -4.983 1.00 94.56 146 PHE A O 1
ATOM 1204 N N . HIS A 1 147 ? 1.373 -8.311 -7.100 1.00 95.56 147 HIS A N 1
ATOM 1205 C CA . HIS A 1 147 ? 1.555 -9.756 -6.985 1.00 95.56 147 HIS A CA 1
ATOM 1206 C C . HIS A 1 147 ? 2.815 -10.081 -6.141 1.00 95.56 147 HIS A C 1
ATOM 1208 O O . HIS A 1 147 ? 3.834 -9.396 -6.294 1.00 95.56 147 HIS A O 1
ATOM 1214 N N . PRO A 1 148 ? 2.814 -11.131 -5.287 1.00 96.25 148 PRO A N 1
ATOM 1215 C CA . PRO A 1 148 ? 3.968 -11.530 -4.473 1.00 96.25 148 PRO A CA 1
ATOM 1216 C C . PRO A 1 148 ? 5.284 -11.658 -5.251 1.00 96.25 148 PRO A C 1
ATOM 1218 O O . PRO A 1 148 ? 6.325 -11.215 -4.769 1.00 96.25 148 PRO A O 1
ATOM 1221 N N . ASP A 1 149 ? 5.240 -12.181 -6.479 1.00 95.50 149 ASP A N 1
ATOM 1222 C CA . ASP A 1 149 ? 6.416 -12.286 -7.358 1.00 95.50 149 ASP A CA 1
ATOM 1223 C C . ASP A 1 149 ? 7.079 -10.921 -7.619 1.00 95.50 149 ASP A C 1
ATOM 1225 O O . ASP A 1 149 ? 8.305 -10.839 -7.651 1.00 95.50 149 ASP A O 1
ATOM 1229 N N . ALA A 1 150 ? 6.309 -9.834 -7.753 1.00 93.94 150 ALA A N 1
ATOM 1230 C CA . ALA A 1 150 ? 6.869 -8.495 -7.961 1.00 93.94 150 ALA A CA 1
ATOM 1231 C C . ALA A 1 150 ? 7.645 -8.013 -6.728 1.00 93.94 150 ALA A C 1
ATOM 1233 O O . ALA A 1 150 ? 8.719 -7.423 -6.857 1.00 93.94 150 ALA A O 1
ATOM 1234 N N . ILE A 1 151 ? 7.136 -8.321 -5.533 1.00 93.81 151 ILE A N 1
ATOM 1235 C CA . ILE A 1 151 ? 7.798 -7.990 -4.269 1.00 93.81 151 ILE A CA 1
ATOM 1236 C C . ILE A 1 151 ? 9.068 -8.829 -4.090 1.00 93.81 151 ILE A C 1
ATOM 1238 O O . ILE A 1 151 ? 10.125 -8.276 -3.797 1.00 93.81 151 ILE A O 1
ATOM 1242 N N . LEU A 1 152 ? 9.010 -10.136 -4.363 1.00 94.12 152 LEU A N 1
ATOM 1243 C CA . LEU A 1 152 ? 10.181 -11.022 -4.317 1.00 94.12 152 LEU A CA 1
ATOM 1244 C C . LEU A 1 152 ? 11.277 -10.592 -5.305 1.00 94.12 152 LEU A C 1
ATOM 1246 O O . LEU A 1 152 ? 12.468 -10.645 -4.991 1.00 94.12 152 LEU A O 1
ATOM 1250 N N . LEU A 1 153 ? 10.892 -10.150 -6.504 1.00 91.81 153 LEU A N 1
ATOM 1251 C CA . LEU A 1 153 ? 11.820 -9.593 -7.490 1.00 91.81 153 LEU A CA 1
ATOM 1252 C C . LEU A 1 153 ? 12.452 -8.286 -6.993 1.00 91.81 153 LEU A C 1
ATOM 1254 O O . LEU A 1 153 ? 13.662 -8.101 -7.134 1.00 91.81 153 LEU A O 1
ATOM 1258 N N . ALA A 1 154 ? 11.664 -7.409 -6.368 1.00 92.00 154 ALA A N 1
ATOM 1259 C CA . ALA A 1 154 ? 12.140 -6.167 -5.763 1.00 92.00 154 ALA A CA 1
ATOM 1260 C C . ALA A 1 154 ? 13.089 -6.394 -4.570 1.00 92.00 154 ALA A C 1
ATOM 1262 O O . ALA A 1 154 ? 13.993 -5.596 -4.335 1.00 92.00 154 ALA A O 1
ATOM 1263 N N . GLU A 1 155 ? 12.944 -7.483 -3.818 1.00 90.81 155 GLU A N 1
ATOM 1264 C CA . GLU A 1 155 ? 13.885 -7.824 -2.741 1.00 90.81 155 GLU A CA 1
ATOM 1265 C C . GLU A 1 155 ? 15.269 -8.216 -3.272 1.00 90.81 155 GLU A C 1
ATOM 1267 O O . GLU A 1 155 ? 16.280 -7.963 -2.617 1.00 90.81 155 GLU A O 1
ATOM 1272 N N . ARG A 1 156 ? 15.321 -8.818 -4.464 1.00 91.62 156 ARG A N 1
ATOM 1273 C CA . ARG A 1 156 ? 16.549 -9.376 -5.054 1.00 91.62 156 ARG A CA 1
ATOM 1274 C C . ARG A 1 156 ? 17.232 -8.444 -6.051 1.00 91.62 156 ARG A C 1
ATOM 1276 O O . ARG A 1 156 ? 18.403 -8.647 -6.360 1.00 91.62 156 ARG A O 1
ATOM 1283 N N . ASN A 1 157 ? 16.516 -7.457 -6.584 1.00 91.31 157 ASN A N 1
ATOM 1284 C CA . ASN A 1 157 ? 17.017 -6.557 -7.615 1.00 91.31 157 ASN A CA 1
ATOM 1285 C C . ASN A 1 157 ? 16.614 -5.107 -7.314 1.00 91.31 157 ASN A C 1
ATOM 1287 O O . ASN A 1 157 ? 15.444 -4.738 -7.389 1.00 91.31 157 ASN A O 1
ATOM 1291 N N . GLU A 1 158 ? 17.609 -4.268 -7.023 1.00 91.69 158 GLU A N 1
ATOM 1292 C CA . GLU A 1 158 ? 17.409 -2.864 -6.652 1.00 91.69 158 GLU A CA 1
ATOM 1293 C C . GLU A 1 158 ? 16.780 -2.023 -7.774 1.00 91.69 158 GLU A C 1
ATOM 1295 O O . GLU A 1 158 ? 15.949 -1.155 -7.503 1.00 91.69 158 GLU A O 1
ATOM 1300 N N . ALA A 1 159 ? 17.101 -2.302 -9.042 1.00 89.75 159 ALA A N 1
ATOM 1301 C CA . ALA A 1 159 ? 16.498 -1.599 -10.173 1.00 89.75 159 ALA A CA 1
ATOM 1302 C C . ALA A 1 159 ? 14.996 -1.909 -10.288 1.00 89.75 159 ALA A C 1
ATOM 1304 O O . ALA A 1 159 ? 14.186 -1.005 -10.492 1.00 89.75 159 ALA A O 1
ATOM 1305 N N . LEU A 1 160 ? 14.617 -3.173 -10.083 1.00 89.56 160 LEU A N 1
ATOM 1306 C CA . LEU A 1 160 ? 13.220 -3.613 -10.010 1.00 89.56 160 LEU A CA 1
ATOM 1307 C C . LEU A 1 160 ? 12.511 -3.044 -8.783 1.00 89.56 160 LEU A C 1
ATOM 1309 O O . LEU A 1 160 ? 11.378 -2.589 -8.897 1.00 89.56 160 LEU A O 1
ATOM 1313 N N . ARG A 1 161 ? 13.186 -2.994 -7.630 1.00 93.50 161 ARG A N 1
ATOM 1314 C CA . ARG A 1 161 ? 12.658 -2.348 -6.423 1.00 93.50 161 ARG A CA 1
ATOM 1315 C C . ARG A 1 161 ? 12.308 -0.898 -6.679 1.00 93.50 161 ARG A C 1
ATOM 1317 O O . ARG A 1 161 ? 11.209 -0.467 -6.345 1.00 93.50 161 ARG A O 1
ATOM 1324 N N . LYS A 1 162 ? 13.233 -0.155 -7.287 1.00 93.31 162 LYS A N 1
ATOM 1325 C CA . LYS A 1 162 ? 12.994 1.229 -7.682 1.00 93.31 162 LYS A CA 1
ATOM 1326 C C . LYS A 1 162 ? 11.806 1.308 -8.634 1.00 93.31 162 LYS A C 1
ATOM 1328 O O . LYS A 1 162 ? 10.951 2.156 -8.437 1.00 93.31 162 LYS A O 1
ATOM 1333 N N . HIS A 1 163 ? 11.704 0.399 -9.600 1.00 92.44 163 HIS A N 1
ATOM 1334 C CA . HIS A 1 163 ? 10.586 0.385 -10.538 1.00 92.44 163 HIS A CA 1
ATOM 1335 C C . HIS A 1 163 ? 9.228 0.127 -9.862 1.00 92.44 163 HIS A C 1
ATOM 1337 O O . HIS A 1 163 ? 8.292 0.872 -10.121 1.00 92.44 163 HIS A O 1
ATOM 1343 N N . VAL A 1 164 ? 9.128 -0.842 -8.944 1.00 94.81 164 VAL A N 1
ATOM 1344 C CA . VAL A 1 164 ? 7.913 -1.085 -8.135 1.00 94.81 164 VAL A CA 1
ATOM 1345 C C . VAL A 1 164 ? 7.524 0.163 -7.339 1.00 94.81 164 VAL A C 1
ATOM 1347 O O . VAL A 1 164 ? 6.353 0.535 -7.301 1.00 94.81 164 VAL A O 1
ATOM 1350 N N . ILE A 1 165 ? 8.506 0.836 -6.730 1.00 96.00 165 ILE A N 1
ATOM 1351 C CA . ILE A 1 165 ? 8.275 2.077 -5.982 1.00 96.00 165 ILE A CA 1
ATOM 1352 C C . ILE A 1 165 ? 7.769 3.186 -6.912 1.00 96.00 165 ILE A C 1
ATOM 1354 O O . ILE A 1 165 ? 6.766 3.813 -6.592 1.00 96.00 165 ILE A O 1
ATOM 1358 N N . GLU A 1 166 ? 8.407 3.414 -8.062 1.00 95.50 166 GLU A N 1
ATOM 1359 C CA . GLU A 1 166 ? 7.958 4.427 -9.030 1.00 95.50 166 GLU A CA 1
ATOM 1360 C C . GLU A 1 166 ? 6.538 4.140 -9.530 1.00 95.50 166 GLU A C 1
ATOM 1362 O O . GLU A 1 166 ? 5.719 5.051 -9.556 1.00 95.50 166 GLU A O 1
ATOM 1367 N N . VAL A 1 167 ? 6.209 2.878 -9.835 1.00 95.38 167 VAL A N 1
ATOM 1368 C CA . VAL A 1 167 ? 4.852 2.476 -10.240 1.00 95.38 167 VAL A CA 1
ATOM 1369 C C . VAL A 1 167 ? 3.830 2.814 -9.153 1.00 95.38 167 VAL A C 1
ATOM 1371 O O . VAL A 1 167 ? 2.771 3.354 -9.468 1.00 95.38 167 VAL A O 1
ATOM 1374 N N . ALA A 1 168 ? 4.145 2.557 -7.879 1.00 95.62 168 ALA A N 1
ATOM 1375 C CA . ALA A 1 168 ? 3.269 2.906 -6.761 1.00 95.62 168 ALA A CA 1
ATOM 1376 C C . ALA A 1 168 ? 3.086 4.427 -6.607 1.00 95.62 168 ALA A C 1
ATOM 1378 O O . ALA A 1 168 ? 1.972 4.896 -6.381 1.00 95.62 168 ALA A O 1
ATOM 1379 N N . LEU A 1 169 ? 4.162 5.208 -6.743 1.00 96.50 169 LEU A N 1
ATOM 1380 C CA . LEU A 1 169 ? 4.096 6.672 -6.675 1.00 96.50 169 LEU A CA 1
ATOM 1381 C C . LEU A 1 169 ? 3.271 7.241 -7.839 1.00 96.50 169 LEU A C 1
ATOM 1383 O O . LEU A 1 169 ? 2.373 8.051 -7.615 1.00 96.50 169 LEU A O 1
ATOM 1387 N N . ASP A 1 170 ? 3.529 6.771 -9.062 1.00 95.75 170 ASP A N 1
ATOM 1388 C CA . ASP A 1 170 ? 2.795 7.151 -10.274 1.00 95.75 170 ASP A CA 1
ATOM 1389 C C . ASP A 1 170 ? 1.301 6.836 -10.152 1.00 95.75 170 ASP A C 1
ATOM 1391 O O . ASP A 1 170 ? 0.463 7.638 -10.568 1.00 95.75 170 ASP A O 1
ATOM 1395 N N . ALA A 1 171 ? 0.960 5.675 -9.586 1.00 92.31 171 ALA A N 1
ATOM 1396 C CA . ALA A 1 171 ? -0.416 5.252 -9.346 1.00 92.31 171 ALA A CA 1
ATOM 1397 C C . ALA A 1 171 ? -1.178 6.254 -8.467 1.00 92.31 171 ALA A C 1
ATOM 1399 O O . ALA A 1 171 ? -2.239 6.756 -8.852 1.00 92.31 171 ALA A O 1
ATOM 1400 N N . ILE A 1 172 ? -0.578 6.599 -7.326 1.00 94.81 172 ILE A N 1
ATOM 1401 C CA . ILE A 1 172 ? -1.152 7.499 -6.324 1.00 94.81 172 ILE A CA 1
ATOM 1402 C C . ILE A 1 172 ? -1.314 8.912 -6.885 1.00 94.81 172 ILE A C 1
ATOM 1404 O O . ILE A 1 172 ? -2.393 9.500 -6.786 1.00 94.81 172 ILE A O 1
ATOM 1408 N N . GLU A 1 173 ? -0.263 9.464 -7.495 1.00 95.31 173 GLU A N 1
ATOM 1409 C CA . GLU A 1 173 ? -0.308 10.815 -8.064 1.00 95.31 173 GLU A CA 1
ATOM 1410 C C . GLU A 1 173 ? -1.341 10.913 -9.193 1.00 95.31 173 GLU A C 1
ATOM 1412 O O . GLU A 1 173 ? -2.093 11.890 -9.278 1.00 95.31 173 GLU A O 1
ATOM 1417 N N . ARG A 1 174 ? -1.423 9.885 -10.049 1.00 92.56 174 ARG A N 1
ATOM 1418 C CA . ARG A 1 174 ? -2.341 9.876 -11.191 1.00 92.56 174 ARG A CA 1
ATOM 1419 C C . ARG A 1 174 ? -3.796 9.757 -10.767 1.00 92.56 174 ARG A C 1
ATOM 1421 O O . ARG A 1 174 ? -4.621 10.469 -11.345 1.00 92.56 174 ARG A O 1
ATOM 1428 N N . GLU A 1 175 ? -4.121 8.878 -9.825 1.00 91.50 175 GLU A N 1
ATOM 1429 C CA . GLU A 1 175 ? -5.508 8.657 -9.405 1.00 91.50 175 GLU A CA 1
ATOM 1430 C C . GLU A 1 175 ? -6.016 9.799 -8.535 1.00 91.50 175 GLU A C 1
ATOM 1432 O O . GLU A 1 175 ? -7.036 10.415 -8.838 1.00 91.50 175 GLU A O 1
ATOM 1437 N N . PHE A 1 176 ? -5.271 10.131 -7.480 1.00 91.38 176 PHE A N 1
ATOM 1438 C CA . PHE A 1 176 ? -5.737 11.072 -6.463 1.00 91.38 176 PHE A CA 1
ATOM 1439 C C . PHE A 1 176 ? -5.388 12.526 -6.786 1.00 91.38 176 PHE A C 1
ATOM 1441 O O . PHE A 1 176 ? -5.780 13.423 -6.044 1.00 91.38 176 PHE A O 1
ATOM 1448 N N . LYS A 1 177 ? -4.693 12.772 -7.907 1.00 92.94 177 LYS A N 1
ATOM 1449 C CA . LYS A 1 177 ? -4.297 14.109 -8.388 1.00 92.94 177 LYS A CA 1
ATOM 1450 C C . LYS A 1 177 ? -3.478 14.892 -7.358 1.00 92.94 177 LYS A C 1
ATOM 1452 O O . LYS A 1 177 ? -3.608 16.109 -7.247 1.00 92.94 177 LYS A O 1
ATOM 1457 N N . VAL A 1 178 ? -2.625 14.180 -6.628 1.00 94.19 178 VAL A N 1
ATOM 1458 C CA . VAL A 1 178 ? -1.722 14.725 -5.606 1.00 94.19 178 VAL A CA 1
ATOM 1459 C C . VAL A 1 178 ? -0.277 14.742 -6.102 1.00 94.19 178 VAL A C 1
ATOM 1461 O O . VAL A 1 178 ? 0.045 14.066 -7.079 1.00 94.19 178 VAL A O 1
ATOM 1464 N N . LYS A 1 179 ? 0.612 15.480 -5.426 1.00 95.81 179 LYS A N 1
ATOM 1465 C CA . LYS A 1 179 ? 2.062 15.423 -5.677 1.00 95.81 179 LYS A CA 1
ATOM 1466 C C . LYS A 1 179 ? 2.800 14.827 -4.489 1.00 95.81 179 LYS A C 1
ATOM 1468 O O . LYS A 1 179 ? 2.722 15.361 -3.384 1.00 95.81 179 LYS A O 1
ATOM 1473 N N . LEU A 1 180 ? 3.549 13.753 -4.710 1.00 96.56 180 LEU A N 1
ATOM 1474 C CA . LEU A 1 180 ? 4.389 13.142 -3.686 1.00 96.56 180 LEU A CA 1
ATOM 1475 C C . LEU A 1 180 ? 5.811 13.700 -3.766 1.00 96.56 180 LEU A C 1
ATOM 1477 O O . LEU A 1 180 ? 6.350 13.961 -4.843 1.00 96.56 180 LEU A O 1
ATOM 1481 N N . ASP A 1 181 ? 6.462 13.859 -2.616 1.00 95.31 181 ASP A N 1
ATOM 1482 C CA . ASP A 1 181 ? 7.880 14.215 -2.579 1.00 95.31 181 ASP A CA 1
ATOM 1483 C C . ASP A 1 181 ? 8.744 12.998 -2.941 1.00 95.31 181 ASP A C 1
ATOM 1485 O O . ASP A 1 181 ? 9.169 12.215 -2.084 1.00 95.31 181 ASP A O 1
ATOM 1489 N N . ARG A 1 182 ? 9.015 12.842 -4.240 1.00 94.19 182 ARG A N 1
ATOM 1490 C CA . ARG A 1 182 ? 9.846 11.755 -4.780 1.00 94.19 182 ARG A CA 1
ATOM 1491 C C . ARG A 1 182 ? 11.300 11.808 -4.309 1.00 94.19 182 ARG A C 1
ATOM 1493 O O . ARG A 1 182 ? 11.976 10.784 -4.305 1.00 94.19 182 ARG A O 1
ATOM 1500 N N . THR A 1 183 ? 11.792 12.974 -3.885 1.00 92.12 183 THR A N 1
ATOM 1501 C CA . THR A 1 183 ? 13.185 13.134 -3.434 1.00 92.12 183 THR A CA 1
ATOM 1502 C C . THR A 1 183 ? 13.400 12.666 -1.997 1.00 92.12 183 THR A C 1
ATOM 1504 O O . THR A 1 183 ? 14.516 12.312 -1.619 1.00 92.12 183 THR A O 1
ATOM 1507 N N . ASN A 1 184 ? 12.329 12.612 -1.204 1.00 91.56 184 ASN A N 1
ATOM 1508 C CA . ASN A 1 184 ? 12.363 12.264 0.214 1.00 91.56 184 ASN A CA 1
ATOM 1509 C C . ASN A 1 184 ? 11.629 10.948 0.528 1.00 91.56 184 ASN A C 1
ATOM 1511 O O . ASN A 1 184 ? 11.207 10.725 1.664 1.00 91.56 184 ASN A O 1
ATOM 1515 N N . VAL A 1 185 ? 11.483 10.060 -0.459 1.00 94.00 185 VAL A N 1
ATOM 1516 C CA . VAL A 1 185 ? 10.909 8.725 -0.249 1.00 94.00 185 VAL A CA 1
ATOM 1517 C C . VAL A 1 185 ? 11.893 7.876 0.548 1.00 94.00 185 VAL A C 1
ATOM 1519 O O . VAL A 1 185 ? 13.002 7.588 0.099 1.00 94.00 185 VAL A O 1
ATOM 1522 N N . LYS A 1 186 ? 11.487 7.465 1.751 1.00 93.06 186 LYS A N 1
ATOM 1523 C CA . LYS A 1 186 ? 12.322 6.682 2.669 1.00 93.06 186 LYS A CA 1
ATOM 1524 C C . LYS A 1 186 ? 11.624 5.387 3.073 1.00 93.06 186 LYS A C 1
ATOM 1526 O O . LYS A 1 186 ? 10.421 5.416 3.339 1.00 93.06 186 LYS A O 1
ATOM 1531 N N . PRO A 1 187 ? 12.346 4.259 3.187 1.00 90.12 187 PRO A N 1
ATOM 1532 C CA . PRO A 1 187 ? 11.783 3.067 3.804 1.00 90.12 187 PRO A CA 1
ATOM 1533 C C . PRO A 1 187 ? 11.440 3.363 5.269 1.00 90.12 187 PRO A C 1
ATOM 1535 O O . PRO A 1 187 ? 12.225 3.970 6.003 1.00 90.12 187 PRO A O 1
ATOM 1538 N N . SER A 1 188 ? 10.253 2.949 5.694 1.00 87.50 188 SER A N 1
ATOM 1539 C CA . SER A 1 188 ? 9.812 3.048 7.082 1.00 87.50 188 SER A CA 1
ATOM 1540 C C . SER A 1 188 ? 10.218 1.794 7.859 1.00 87.50 188 SER A C 1
ATOM 1542 O O . SER A 1 188 ? 10.298 0.702 7.302 1.00 87.50 188 SER A O 1
ATOM 1544 N N . LYS A 1 189 ? 10.443 1.934 9.173 1.00 78.62 189 LYS A N 1
ATOM 1545 C CA . LYS A 1 189 ? 10.633 0.783 10.079 1.00 78.62 189 L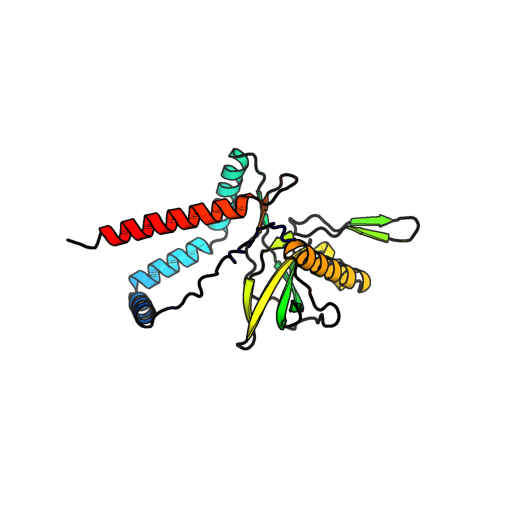YS A CA 1
ATOM 1546 C C . LYS A 1 189 ? 9.327 0.027 10.349 1.00 78.62 189 LYS A C 1
ATOM 1548 O O . LYS A 1 189 ? 9.354 -1.062 10.916 1.00 78.62 189 LYS A O 1
ATOM 1553 N N . LEU A 1 190 ? 8.190 0.622 9.990 1.00 76.88 190 LEU A N 1
ATOM 1554 C CA . LEU A 1 190 ? 6.886 -0.014 10.100 1.00 76.88 190 LEU A CA 1
ATOM 1555 C C . LEU A 1 190 ? 6.796 -1.139 9.068 1.00 76.88 190 LEU A C 1
ATOM 1557 O O . LEU A 1 190 ? 7.067 -0.919 7.890 1.00 76.88 190 LEU A O 1
ATOM 1561 N N . LYS A 1 191 ? 6.392 -2.332 9.511 1.00 67.25 191 LYS A N 1
ATOM 1562 C CA . LYS A 1 191 ? 6.070 -3.437 8.596 1.00 67.25 191 LYS A CA 1
ATOM 1563 C C . LYS A 1 191 ? 4.813 -3.130 7.791 1.00 67.25 191 LYS A C 1
ATOM 1565 O O . LYS A 1 191 ? 4.713 -3.525 6.637 1.00 67.25 191 LYS A O 1
ATOM 1570 N N . PHE A 1 192 ? 3.880 -2.421 8.422 1.00 72.06 192 PHE A N 1
ATOM 1571 C CA . PHE A 1 192 ? 2.620 -2.034 7.827 1.00 72.06 192 PHE A CA 1
ATOM 1572 C C . PHE A 1 192 ? 1.963 -0.911 8.642 1.00 72.06 192 PHE A C 1
ATOM 1574 O O . PHE A 1 192 ? 2.071 -0.915 9.873 1.00 72.06 192 PHE A O 1
ATOM 1581 N N . LYS A 1 193 ? 1.328 0.064 7.984 1.00 70.62 193 LYS A N 1
ATOM 1582 C CA . LYS A 1 193 ? 0.538 1.105 8.651 1.00 70.62 193 LYS A CA 1
ATOM 1583 C C . LYS A 1 193 ? -0.945 0.696 8.608 1.00 70.62 193 LYS A C 1
ATOM 1585 O O . LYS A 1 193 ? -1.620 0.963 7.617 1.00 70.62 193 LYS A O 1
ATOM 1590 N N . ASP A 1 194 ? -1.388 0.061 9.699 1.00 63.41 194 ASP A N 1
ATOM 1591 C CA . ASP A 1 194 ? -2.783 -0.307 10.033 1.00 63.41 194 ASP A CA 1
ATOM 1592 C C . ASP A 1 194 ? -3.425 -1.487 9.263 1.00 63.41 194 ASP A C 1
ATOM 1594 O O . ASP A 1 194 ? -2.771 -2.123 8.452 1.00 63.41 194 ASP A O 1
ATOM 1598 N N . TYR A 1 195 ? -4.687 -1.851 9.522 1.00 58.19 195 TYR A N 1
ATOM 1599 C CA . TYR A 1 195 ? -5.354 -2.929 8.765 1.00 58.19 195 TYR A CA 1
ATOM 1600 C C . TYR A 1 195 ? -5.531 -2.559 7.284 1.00 58.19 195 TYR A C 1
ATOM 1602 O O . TYR A 1 195 ? -5.980 -1.456 6.954 1.00 58.19 195 TYR A O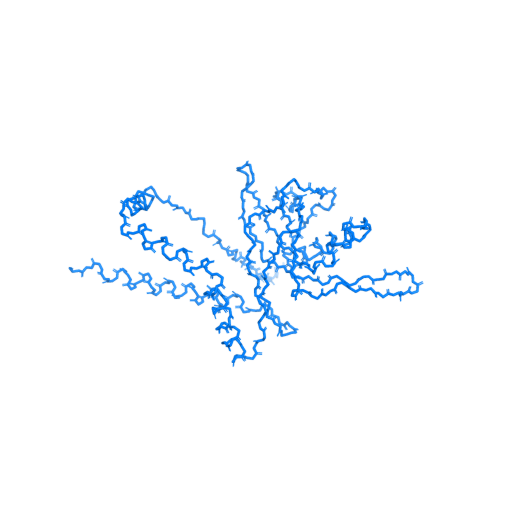 1
ATOM 1610 N N . VAL A 1 196 ? -5.212 -3.496 6.385 1.00 54.44 196 VAL A N 1
ATOM 1611 C CA . VAL A 1 196 ? -5.546 -3.343 4.965 1.00 54.44 196 VAL A CA 1
ATOM 1612 C C . VAL A 1 196 ? -7.036 -3.530 4.807 1.00 54.44 196 VAL A C 1
ATOM 1614 O O . VAL A 1 196 ? -7.577 -4.543 5.247 1.00 54.44 196 VAL A O 1
ATOM 1617 N N . ARG A 1 197 ? -7.700 -2.562 4.173 1.00 58.62 197 ARG A N 1
ATOM 1618 C CA . ARG A 1 197 ? -9.071 -2.807 3.738 1.00 58.62 197 ARG A CA 1
ATOM 1619 C C . ARG A 1 197 ? -9.028 -3.814 2.612 1.00 58.62 197 ARG A C 1
ATOM 1621 O O . ARG A 1 197 ? -8.279 -3.630 1.654 1.00 58.62 197 ARG A O 1
ATOM 1628 N N . GLU A 1 198 ? -9.852 -4.837 2.743 1.00 60.34 198 GLU A N 1
ATOM 1629 C CA . GLU A 1 198 ? -10.200 -5.687 1.624 1.00 60.34 198 GLU A CA 1
ATOM 1630 C C . GLU A 1 198 ? -10.634 -4.811 0.447 1.00 60.34 198 GLU A C 1
ATOM 1632 O O . GLU A 1 198 ? -11.401 -3.854 0.611 1.00 60.34 198 GLU A O 1
ATOM 1637 N N . LEU A 1 199 ? -10.042 -5.075 -0.715 1.00 58.34 199 LEU A N 1
ATOM 1638 C CA . LEU A 1 199 ? -10.353 -4.334 -1.927 1.00 58.34 199 LEU A CA 1
ATOM 1639 C C . LEU A 1 199 ? -11.262 -5.187 -2.777 1.00 58.34 199 LEU A C 1
ATOM 1641 O O . LEU A 1 199 ? -10.922 -6.309 -3.133 1.00 58.34 199 LEU A O 1
ATOM 1645 N N . GLU A 1 200 ? -12.395 -4.619 -3.135 1.00 64.25 200 GLU A N 1
ATOM 1646 C CA . GLU A 1 200 ? -13.250 -5.183 -4.154 1.00 64.25 200 GLU A CA 1
ATOM 1647 C C . GLU A 1 200 ? -12.723 -4.715 -5.511 1.00 64.25 200 GLU A C 1
ATOM 1649 O O . GLU A 1 200 ? -12.748 -3.520 -5.825 1.00 64.25 200 GLU A O 1
ATOM 1654 N N . VAL A 1 201 ? -12.179 -5.637 -6.301 1.00 59.41 201 VAL A N 1
ATOM 1655 C CA . VAL A 1 201 ? -11.864 -5.363 -7.702 1.00 59.41 201 VAL A CA 1
ATOM 1656 C C . VAL A 1 201 ? -13.036 -5.837 -8.534 1.00 59.41 201 VAL A C 1
ATOM 1658 O O . VAL A 1 201 ? -13.316 -7.029 -8.590 1.00 59.41 201 VAL A O 1
ATOM 1661 N N . LYS A 1 202 ? -13.712 -4.871 -9.153 1.00 59.97 202 LYS A N 1
ATOM 1662 C CA . LYS A 1 202 ? -14.760 -5.102 -10.142 1.00 59.97 202 LYS A CA 1
ATOM 1663 C C . LYS A 1 202 ? -14.102 -5.128 -11.515 1.00 59.97 202 LYS A C 1
ATOM 1665 O O . LYS A 1 202 ? -13.485 -4.128 -11.897 1.00 59.97 202 LYS A O 1
ATOM 1670 N N . ASP A 1 203 ? -14.171 -6.250 -12.216 1.00 45.50 203 ASP A N 1
ATOM 1671 C CA . ASP A 1 203 ? -13.605 -6.378 -13.558 1.00 45.50 203 ASP A CA 1
ATOM 1672 C C . ASP A 1 203 ? -14.686 -6.077 -14.610 1.00 45.50 203 ASP A C 1
ATOM 1674 O O . ASP A 1 203 ? -15.610 -6.859 -14.804 1.00 45.50 203 ASP A O 1
ATOM 1678 N N . GLU A 1 204 ? -14.594 -4.909 -15.261 1.00 52.00 204 GLU A N 1
ATOM 1679 C CA . GLU A 1 204 ? -15.480 -4.485 -16.364 1.00 52.00 204 GLU A CA 1
ATOM 1680 C C . GLU A 1 204 ? -14.810 -3.437 -17.289 1.00 52.00 204 GLU A C 1
ATOM 1682 O O . GLU A 1 204 ? -15.408 -2.422 -17.613 1.00 52.00 204 GLU A O 1
ATOM 1687 N N . ALA A 1 205 ? -13.539 -3.555 -17.691 1.00 33.66 205 ALA A N 1
ATOM 1688 C CA . ALA A 1 205 ? -12.923 -2.622 -18.671 1.00 33.66 205 ALA A CA 1
ATOM 1689 C C . ALA A 1 205 ? -13.062 -1.068 -18.419 1.00 33.66 205 ALA A C 1
ATOM 1691 O O . ALA A 1 205 ? -12.705 -0.293 -19.309 1.00 33.66 205 ALA A O 1
ATOM 1692 N N . TYR A 1 206 ? -13.452 -0.619 -17.203 1.00 37.78 206 TYR A N 1
ATOM 1693 C CA . TYR A 1 206 ? -13.689 0.753 -16.657 1.00 37.78 206 TYR A CA 1
ATOM 1694 C C . TYR A 1 206 ? -14.945 1.529 -17.152 1.00 37.78 206 TYR A C 1
ATOM 1696 O O . TYR A 1 206 ? -15.214 1.497 -18.352 1.00 37.78 206 TYR A O 1
ATOM 1704 N N . PRO A 1 207 ? -15.654 2.350 -16.309 1.00 38.81 207 PRO A N 1
ATOM 1705 C CA . PRO A 1 207 ? -15.108 3.205 -15.235 1.00 38.81 207 PRO A CA 1
ATOM 1706 C C . PRO A 1 207 ? -15.875 3.339 -13.884 1.00 38.81 207 PRO A C 1
ATOM 1708 O O . PRO A 1 207 ? -17.049 3.029 -13.712 1.00 38.81 207 PRO A O 1
ATOM 1711 N N . SER A 1 208 ? -15.144 3.947 -12.941 1.00 38.41 208 SER A N 1
ATOM 1712 C CA . SER A 1 208 ? -15.335 4.224 -11.504 1.00 38.41 208 SER A CA 1
ATOM 1713 C C . SER A 1 208 ? -16.509 5.127 -11.063 1.00 38.41 208 SER A C 1
ATOM 1715 O O . SER A 1 208 ? -16.367 5.942 -10.147 1.00 38.41 208 SER A O 1
ATOM 1717 N N . VAL A 1 209 ? -17.692 5.000 -11.662 1.00 36.12 209 VAL A N 1
ATOM 1718 C CA . VAL A 1 209 ? -18.844 5.866 -11.321 1.00 36.12 209 VAL A CA 1
ATOM 1719 C C . VAL A 1 209 ? -19.603 5.390 -10.065 1.00 36.12 209 VAL A C 1
ATOM 1721 O O . VAL A 1 209 ? -20.117 6.212 -9.305 1.00 36.12 209 VAL A O 1
ATOM 1724 N N . TYR A 1 210 ? -19.590 4.087 -9.774 1.00 37.19 210 TYR A N 1
ATOM 1725 C CA . TYR A 1 210 ? -20.541 3.466 -8.838 1.00 37.19 210 TYR A CA 1
ATOM 1726 C C . TYR A 1 210 ? -20.197 3.531 -7.343 1.00 37.19 210 TYR A C 1
ATOM 1728 O O . TYR A 1 210 ? -21.075 3.336 -6.503 1.00 37.19 210 TYR A O 1
ATOM 1736 N N . SER A 1 211 ? -18.967 3.894 -6.961 1.00 39.69 211 SER A N 1
ATOM 1737 C CA . SER A 1 211 ? -18.624 4.055 -5.536 1.00 39.69 211 SER A CA 1
ATOM 1738 C C . SER A 1 211 ? -19.347 5.236 -4.873 1.00 39.69 211 SER A C 1
ATOM 1740 O O . SER A 1 211 ? -19.490 5.265 -3.651 1.00 39.69 211 SER A O 1
ATOM 1742 N N . LYS A 1 212 ? -19.842 6.202 -5.660 1.00 32.50 212 LYS A N 1
ATOM 1743 C CA . LYS A 1 212 ? -20.610 7.344 -5.145 1.00 32.50 212 LYS A CA 1
ATOM 1744 C C . LYS A 1 212 ? -22.069 7.011 -4.860 1.00 32.50 212 LYS A C 1
ATOM 1746 O O . LYS A 1 212 ? -22.608 7.551 -3.901 1.00 32.50 212 LYS A O 1
ATOM 1751 N N . GLU A 1 213 ? -22.698 6.159 -5.666 1.00 34.41 213 GLU A N 1
ATOM 1752 C CA . GLU A 1 213 ? -24.103 5.771 -5.480 1.00 34.41 213 GLU A CA 1
ATOM 1753 C C . GLU A 1 213 ? -24.251 4.795 -4.311 1.00 34.41 213 GLU A C 1
ATOM 1755 O O . GLU A 1 213 ? -25.093 5.025 -3.450 1.00 34.41 213 GLU A O 1
ATOM 1760 N N . TYR A 1 214 ? -23.325 3.842 -4.156 1.00 35.56 214 TYR A N 1
ATOM 1761 C CA . TYR A 1 214 ? -23.309 2.935 -3.001 1.00 35.56 214 TYR A CA 1
ATOM 1762 C C . TYR A 1 214 ? -23.095 3.674 -1.666 1.00 35.56 214 TYR A C 1
ATOM 1764 O O . TYR A 1 214 ? -23.735 3.370 -0.663 1.00 35.56 214 TYR A O 1
ATOM 1772 N N . GLN A 1 215 ? -22.244 4.709 -1.635 1.00 35.78 215 GLN A N 1
ATOM 1773 C CA . GLN A 1 215 ? -22.110 5.556 -0.438 1.00 35.78 215 GLN A CA 1
ATOM 1774 C C . GLN A 1 215 ? -23.342 6.436 -0.177 1.00 35.78 215 GLN A C 1
ATOM 1776 O O . GLN A 1 215 ? -23.574 6.832 0.965 1.00 35.78 215 GLN A O 1
ATOM 1781 N N . ARG A 1 216 ? -24.142 6.729 -1.209 1.00 37.44 216 ARG A N 1
ATOM 1782 C CA . ARG A 1 216 ? -25.396 7.480 -1.089 1.00 37.44 216 ARG A CA 1
ATOM 1783 C C . ARG A 1 216 ? -26.506 6.606 -0.513 1.00 37.44 216 ARG A C 1
ATOM 1785 O O . ARG A 1 216 ? -27.149 7.029 0.440 1.00 37.44 216 ARG A O 1
ATOM 1792 N N . GLU A 1 217 ? -26.640 5.379 -1.009 1.00 40.16 217 GLU A N 1
ATOM 1793 C CA . GLU A 1 217 ? -27.624 4.401 -0.532 1.00 40.16 217 GLU A CA 1
ATOM 1794 C C . GLU A 1 217 ? -27.338 3.957 0.907 1.00 40.16 217 GLU A C 1
ATOM 1796 O O . GLU A 1 217 ? -28.248 3.931 1.725 1.00 40.16 217 GLU A O 1
ATOM 1801 N N . GLN A 1 218 ? -26.076 3.727 1.285 1.00 38.44 218 GLN A N 1
ATOM 1802 C CA . GLN A 1 218 ? -25.723 3.438 2.686 1.00 38.44 218 GLN A CA 1
ATOM 1803 C C . GLN A 1 218 ? -25.976 4.642 3.615 1.00 38.44 218 GLN A C 1
ATOM 1805 O O . GLN A 1 218 ? -26.367 4.473 4.771 1.00 38.44 218 GLN A O 1
ATOM 1810 N N . GLY A 1 219 ? -25.815 5.870 3.109 1.00 38.44 219 GLY A N 1
ATOM 1811 C CA . GLY A 1 219 ? -26.180 7.090 3.831 1.00 38.44 219 GLY A CA 1
ATOM 1812 C C . GLY A 1 219 ? -27.695 7.275 3.979 1.00 38.44 219 GLY A C 1
ATOM 1813 O O . GLY A 1 219 ? -28.146 7.754 5.017 1.00 38.44 219 GLY A O 1
ATOM 1814 N N . GLU A 1 220 ? -28.487 6.860 2.993 1.00 37.75 220 GLU A N 1
ATOM 1815 C CA . GLU A 1 220 ? -29.956 6.900 3.033 1.00 37.75 220 GLU A CA 1
ATOM 1816 C C . GLU A 1 220 ? -30.526 5.799 3.937 1.00 37.75 220 GLU A C 1
ATOM 1818 O O . GLU A 1 220 ? -31.310 6.114 4.830 1.00 37.75 220 GLU A O 1
ATOM 1823 N N . ILE A 1 221 ? -30.016 4.566 3.845 1.00 39.72 221 ILE A N 1
ATOM 1824 C CA . ILE A 1 221 ? -30.364 3.448 4.740 1.00 39.72 221 ILE A CA 1
ATOM 1825 C C . ILE A 1 221 ? -30.000 3.779 6.198 1.00 39.72 221 ILE A C 1
ATOM 1827 O O . ILE A 1 221 ? -30.762 3.485 7.119 1.00 39.72 221 ILE A O 1
ATOM 1831 N N . SER A 1 222 ? -28.869 4.457 6.441 1.00 39.84 222 SER A N 1
ATOM 1832 C CA . SER A 1 222 ? -28.524 4.920 7.794 1.00 39.84 222 SER A CA 1
ATOM 1833 C C . SER A 1 222 ? -29.475 6.001 8.323 1.00 39.84 222 SER A C 1
ATOM 1835 O O . SER A 1 222 ? -29.781 6.005 9.513 1.00 39.84 222 SER A O 1
ATOM 1837 N N . ARG A 1 223 ? -29.982 6.897 7.464 1.00 39.09 223 ARG A N 1
ATOM 1838 C CA . ARG A 1 223 ? -30.911 7.968 7.865 1.00 39.09 223 ARG A CA 1
ATOM 1839 C C . ARG A 1 223 ? -32.297 7.415 8.164 1.00 39.09 223 ARG A C 1
ATOM 1841 O O . ARG A 1 223 ? -32.890 7.795 9.169 1.00 39.09 223 ARG A O 1
ATOM 1848 N N . GLU A 1 224 ? -32.759 6.472 7.352 1.00 38.28 224 GLU A N 1
ATOM 1849 C CA . GLU A 1 224 ? -34.051 5.805 7.519 1.00 38.28 224 GLU A CA 1
ATOM 1850 C C . GLU A 1 224 ? -34.079 4.939 8.793 1.00 38.28 224 GLU A C 1
ATOM 1852 O O . GLU A 1 224 ? -35.060 4.932 9.540 1.00 38.28 224 GLU A O 1
ATOM 1857 N N . ASN A 1 225 ? -32.954 4.296 9.128 1.00 37.00 225 ASN A N 1
ATOM 1858 C CA . ASN A 1 225 ? -32.809 3.574 10.391 1.00 37.00 225 ASN A CA 1
ATOM 1859 C C . ASN A 1 225 ? -32.767 4.525 11.602 1.00 37.00 225 ASN A C 1
ATOM 1861 O O . ASN A 1 225 ? -33.414 4.247 12.610 1.00 37.00 225 ASN A O 1
ATOM 1865 N N . VAL A 1 226 ? -32.085 5.674 11.519 1.00 39.22 226 VAL A N 1
ATOM 1866 C CA . VAL A 1 226 ? -32.040 6.659 12.621 1.00 39.22 226 VAL A CA 1
ATOM 1867 C C . VAL A 1 226 ? -33.412 7.305 12.879 1.00 39.22 226 VAL A C 1
ATOM 1869 O O . VAL A 1 226 ? -33.786 7.479 14.042 1.00 39.22 226 VAL A O 1
ATOM 1872 N N . GLU A 1 227 ? -34.201 7.599 11.840 1.00 37.62 227 GLU A N 1
ATOM 1873 C CA . GLU A 1 227 ? -35.564 8.143 11.991 1.00 37.62 227 GLU A CA 1
ATOM 1874 C C . GLU A 1 227 ? -36.548 7.123 12.598 1.00 37.62 227 GLU A C 1
ATOM 1876 O O . GLU A 1 227 ? -37.389 7.488 13.432 1.00 37.62 227 GLU A O 1
ATOM 1881 N N . ASN A 1 228 ? -36.393 5.834 12.279 1.00 38.00 228 ASN A N 1
ATOM 1882 C CA . ASN A 1 228 ? -37.193 4.759 12.877 1.00 38.00 228 ASN A CA 1
ATOM 1883 C C . ASN A 1 228 ? -36.846 4.500 14.357 1.00 38.00 228 ASN A C 1
ATOM 1885 O O . ASN A 1 228 ? -37.734 4.176 15.149 1.00 38.00 228 ASN A O 1
ATOM 1889 N N . TYR A 1 229 ? -35.595 4.712 14.784 1.00 34.31 229 TYR A N 1
ATOM 1890 C CA . TYR A 1 229 ? -35.227 4.634 16.207 1.00 34.31 229 TYR A CA 1
ATOM 1891 C C . TYR A 1 229 ? -35.649 5.874 17.015 1.00 34.31 229 TYR A C 1
ATOM 1893 O O . TYR A 1 229 ? -35.895 5.759 18.217 1.00 34.31 229 TYR A O 1
ATOM 1901 N N . GLN A 1 230 ? -35.809 7.043 16.384 1.00 35.25 230 GLN A N 1
ATOM 1902 C CA . GLN A 1 230 ? -36.318 8.245 17.062 1.00 35.25 230 GLN A CA 1
ATOM 1903 C C . GLN A 1 230 ? -37.841 8.235 17.272 1.00 35.25 230 GLN A C 1
ATOM 1905 O O . GLN A 1 230 ? -38.329 8.866 18.210 1.00 35.25 230 GLN A O 1
ATOM 1910 N N . THR A 1 231 ? -38.607 7.482 16.478 1.00 36.66 231 THR A N 1
ATOM 1911 C CA . THR A 1 231 ? -40.074 7.387 16.624 1.00 36.66 231 THR A CA 1
ATOM 1912 C C . THR A 1 231 ? -40.548 6.319 17.618 1.00 36.66 231 THR A C 1
ATOM 1914 O O . THR A 1 231 ? -41.702 6.364 18.044 1.00 36.66 231 THR A O 1
ATOM 1917 N N . LEU A 1 232 ? -39.673 5.416 18.079 1.00 34.38 232 LEU A N 1
ATOM 1918 C CA . LEU A 1 232 ? -40.015 4.351 19.040 1.00 34.38 232 LEU A CA 1
ATOM 1919 C C . LEU A 1 232 ? -39.758 4.701 20.523 1.00 34.38 232 LEU A C 1
ATOM 1921 O O . LEU A 1 232 ? -39.990 3.867 21.394 1.00 34.38 232 LEU A O 1
ATOM 1925 N N . SER A 1 233 ? -39.342 5.933 20.841 1.00 39.75 233 SER A N 1
ATOM 1926 C CA . SER A 1 233 ? -39.024 6.366 22.218 1.00 39.75 233 SER A CA 1
ATOM 1927 C C . SER A 1 233 ? -40.125 7.182 22.923 1.00 39.75 233 SER A C 1
ATOM 1929 O O . SER A 1 233 ? -39.877 7.739 23.995 1.00 39.75 233 SER A O 1
ATOM 1931 N N . VAL A 1 234 ? -41.341 7.284 22.382 1.00 38.03 234 VAL A N 1
ATOM 1932 C CA . VAL A 1 234 ? -42.444 7.959 23.093 1.00 38.03 234 VAL A CA 1
ATOM 1933 C C . VAL A 1 234 ? -43.694 7.089 23.106 1.00 38.03 234 VAL A C 1
ATOM 1935 O O . VAL A 1 234 ? -44.553 7.202 22.231 1.00 38.03 234 VAL A O 1
ATOM 1938 N N . LYS A 1 235 ? -43.787 6.247 24.138 1.00 34.12 235 LYS A N 1
ATOM 1939 C CA . LYS A 1 235 ? -44.978 6.020 24.970 1.00 34.12 235 LYS A CA 1
ATOM 1940 C C . LYS A 1 235 ? -44.601 5.271 26.241 1.00 34.12 235 LYS A C 1
ATOM 1942 O O . LYS A 1 235 ? -43.847 4.284 26.130 1.00 34.12 235 LYS A O 1
#

pLDDT: mean 75.04, std 22.02, range [28.98, 96.56]

Sequence (235 aa):
MSRNKHSENQSRHESAKSEEITITQSEFEQIEKAFKNDEFKKLFFDYCEEIQDPENRKIYEQEIIQLEAERGVDVTFINPEPGFVLKTSVDGATTCFINIAKCDKIEKPSNQVKDKGLVWSIPYSQSPPRRDYHDKQKCLVYDVVFHPDAILLAERNEALRKHVIEVALDAIEREFKVKLDRTNVKPSKLKFKDYVRELEVKDEAYPSVYSKEYQREQGEISRENVENYQTLSVK

Foldseek 3Di:
DDDDDDDDDPDDPPDPPPPPPPQDPVNVVVVVVLVVDPVSVVVVVVVVCCVVPPVNVVVVVVVVQVVVVVVVWHKDKWAWAFQFKKWWDWPVPAIEIETETAGQPWDAKDWDQDPVGIDIDWTWDWDDKDWDDDPNGIHIYIYIYTHVNLSVCLVVDVVSVVVSVVVSQCVCCVPVVIHIPPVPIDTDPDSDDDHDDTDIDIDDPDDDPCVVVVVVVVVVVVVVVVVVVVVPPDD

Secondary structure (DSSP, 8-state):
------------------------HHHHHHHHHHTT-HHHHHHHHHHHHHHH-HHHHHHHHHHHHHHHHHTT-EEEEE-PEEEEEEEEEETTTEEEEEEEEE-TTSPPPEEEEETTEEEEE--EEEPPPEEEEETTEEEEEEEEEE-HHHHHHHHH-HHHHHHHHHHHHHHHHHHH---B-GGG-EE-S-S-SSPPPPEEEEESS----THHHHHHHHHHHHHHHHHHHHHTS--